Protein AF-A0A5N4EB00-F1 (afdb_monomer_lite)

pLDDT: mean 77.89, std 18.62, range [31.66, 97.06]

Organism: Camelus dromedarius (NCBI:txid9838)

Secondary structure (DSSP, 8-state):
--HHHHHHHHHHHHTTT-S---HHHHHHHHHHHHHHHT-S-HHHHHHHHHHHHHHHHHHHGGGGS-HHHHHHHHHHHHHHHHHHHHTT-S-HHHHHHHHHHHHHHHHH-TT-HHHHHHHHHHHHHHHHTT-HHHHHHHHHHHHHHHHHHHSTT--HHHHHHHHHHHHHHTTTTTTTTT--------HHHHHHHHHHHHHHHHHHHH-S-HHHHHHHHHHHHHHHHHHHHTTS-GGGS-S--TTS-TT-HHHHHHHHHHHHHHTT-

Foldseek 3Di:
DDPVVVLVVVVVVVVVDDPDPPLVVLLVVLLVLLVLLPDPDPVSLVVLVVVLVVLLVVLVVCPVPDPSSNLSSLLSSLLSLLSNVLSVSDDLVVLVVSLVVLVVVCVVVLLRQSSLLSNLQNLQSVVVSPNVVSVVVLVVLQVVLLCLLPDPPRDPSNNNSSLNNLLNNLPLPVVSNPRPPPDPPDPVSVVSLVVSLVSLVCCLVPPPDPVSNVSSVVSNVSSVCSVVVVPDDPPPDDPAPVVDDPPDPVNVVVVVVVVVVVVSD

Structure (mmCIF, N/CA/C/O backbone):
data_AF-A0A5N4EB00-F1
#
_entry.id   AF-A0A5N4EB00-F1
#
loop_
_atom_site.group_PDB
_atom_site.id
_atom_site.type_symbol
_atom_site.label_atom_id
_atom_site.label_alt_id
_atom_site.label_comp_id
_atom_site.label_asym_id
_atom_site.label_entity_id
_atom_site.label_seq_id
_atom_site.pdbx_PDB_ins_code
_atom_site.Cartn_x
_atom_site.Cartn_y
_atom_site.Cartn_z
_atom_site.occupancy
_atom_site.B_iso_or_equiv
_atom_site.auth_seq_id
_atom_site.auth_comp_id
_atom_site.auth_asym_id
_atom_site.auth_atom_id
_atom_site.pdbx_PDB_model_num
ATOM 1 N N . MET A 1 1 ? 27.137 16.562 -21.224 1.00 36.25 1 MET A N 1
ATOM 2 C CA . MET A 1 1 ? 27.114 15.861 -19.922 1.00 36.25 1 MET A CA 1
ATOM 3 C C . MET A 1 1 ? 26.199 16.660 -19.004 1.00 36.25 1 MET A C 1
ATOM 5 O O . MET A 1 1 ? 26.527 17.794 -18.687 1.00 36.25 1 MET A O 1
ATOM 9 N N . SER A 1 2 ? 24.975 16.179 -18.770 1.00 34.16 2 SER A N 1
ATOM 10 C CA . SER A 1 2 ? 23.886 17.021 -18.251 1.00 34.16 2 SER A CA 1
ATOM 11 C C . SER A 1 2 ? 24.048 17.291 -16.753 1.00 34.16 2 SER A C 1
ATOM 13 O O . SER A 1 2 ? 24.286 16.370 -15.976 1.00 34.16 2 SER A O 1
ATOM 15 N N . ILE A 1 3 ? 23.894 18.556 -16.357 1.00 33.34 3 ILE A N 1
ATOM 16 C CA . ILE A 1 3 ? 24.079 19.099 -14.996 1.00 33.34 3 ILE A CA 1
ATOM 17 C C . ILE A 1 3 ? 23.249 18.338 -13.941 1.00 33.34 3 ILE A C 1
ATOM 19 O O . ILE A 1 3 ? 23.655 18.239 -12.784 1.00 33.34 3 ILE A O 1
ATOM 23 N N . HIS A 1 4 ? 22.145 17.705 -14.352 1.00 36.47 4 HIS A N 1
ATOM 24 C CA . HIS A 1 4 ? 21.356 16.816 -13.498 1.00 36.47 4 HIS A CA 1
ATOM 25 C C . HIS A 1 4 ? 22.160 15.622 -12.962 1.00 36.47 4 HIS A C 1
ATOM 27 O O . HIS A 1 4 ? 22.094 15.345 -11.770 1.00 36.47 4 HIS A O 1
ATOM 33 N N . VAL A 1 5 ? 22.979 14.958 -13.780 1.00 37.62 5 VAL A N 1
ATOM 34 C CA . VAL A 1 5 ? 23.733 13.767 -13.343 1.00 37.62 5 VAL A CA 1
ATOM 35 C C . VAL A 1 5 ? 24.801 14.141 -12.304 1.00 37.62 5 VAL A C 1
ATOM 37 O O . VAL A 1 5 ? 25.007 13.417 -11.334 1.00 37.62 5 VAL A O 1
ATOM 40 N N . GLN A 1 6 ? 25.419 15.323 -12.424 1.00 31.66 6 GLN A N 1
ATOM 41 C CA . GLN A 1 6 ? 26.415 15.800 -11.454 1.00 31.66 6 GLN A CA 1
ATOM 42 C C . GLN A 1 6 ? 25.811 16.222 -10.105 1.00 31.66 6 GLN A C 1
ATOM 44 O O . GLN A 1 6 ? 26.423 15.951 -9.070 1.00 31.66 6 GLN A O 1
ATOM 49 N N . GLN A 1 7 ? 24.617 16.827 -10.078 1.00 38.06 7 GLN A N 1
ATOM 50 C CA . GLN A 1 7 ? 23.919 17.124 -8.816 1.00 38.06 7 GLN A CA 1
ATOM 51 C C . GLN A 1 7 ? 23.480 15.843 -8.086 1.00 38.06 7 GLN A C 1
ATOM 53 O O . GLN A 1 7 ? 23.599 15.767 -6.863 1.00 38.06 7 GLN A O 1
ATOM 58 N N . TYR A 1 8 ? 23.070 14.802 -8.820 1.00 41.41 8 TYR A N 1
ATOM 59 C CA . TYR A 1 8 ? 22.682 13.510 -8.240 1.00 41.41 8 TYR A CA 1
ATOM 60 C C . TYR A 1 8 ? 23.847 12.760 -7.594 1.00 41.41 8 TYR A C 1
ATOM 62 O O . TYR A 1 8 ? 23.716 12.282 -6.465 1.00 41.41 8 TYR A O 1
ATOM 70 N N . THR A 1 9 ? 25.012 12.717 -8.246 1.00 38.88 9 THR A N 1
ATOM 71 C CA . THR A 1 9 ? 26.218 12.126 -7.644 1.00 38.88 9 THR A CA 1
ATOM 72 C C . THR A 1 9 ? 26.634 12.893 -6.386 1.00 38.88 9 THR A C 1
ATOM 74 O O . THR A 1 9 ? 27.121 12.289 -5.433 1.00 38.88 9 THR A O 1
ATOM 77 N N . ARG A 1 10 ? 26.381 14.211 -6.331 1.00 33.94 10 ARG A N 1
ATOM 78 C CA . ARG A 1 10 ? 26.665 15.057 -5.160 1.00 33.94 10 ARG A CA 1
ATOM 79 C C . ARG A 1 10 ? 25.682 14.821 -4.008 1.00 33.94 10 ARG A C 1
ATOM 81 O O . ARG A 1 10 ? 26.136 14.721 -2.874 1.00 33.94 10 ARG A O 1
ATOM 88 N N . CYS A 1 11 ? 24.387 14.629 -4.282 1.00 40.53 11 CYS A N 1
ATOM 89 C CA . CYS A 1 11 ? 23.410 14.184 -3.276 1.00 40.53 11 CYS A CA 1
ATOM 90 C C . CYS A 1 11 ? 23.730 12.781 -2.744 1.00 40.53 11 CYS A C 1
ATOM 92 O O . CYS A 1 11 ? 23.665 12.566 -1.538 1.00 40.53 11 CYS A O 1
ATOM 94 N N . HIS A 1 12 ? 24.150 11.848 -3.607 1.00 40.09 12 HIS A N 1
ATOM 95 C CA . HIS A 1 12 ? 24.581 10.512 -3.182 1.00 40.09 12 HIS A CA 1
ATOM 96 C C . HIS A 1 12 ? 25.878 10.557 -2.346 1.00 40.09 12 HIS A C 1
ATOM 98 O O . HIS A 1 12 ? 26.070 9.714 -1.472 1.00 40.09 12 HIS A O 1
ATOM 104 N N . LYS A 1 13 ? 26.760 11.545 -2.577 1.00 32.78 13 LYS A N 1
ATOM 105 C CA . LYS A 1 13 ? 27.984 11.754 -1.782 1.00 32.78 13 LYS A CA 1
ATOM 106 C C . LYS A 1 13 ? 27.701 12.427 -0.432 1.00 32.78 13 LYS A C 1
ATOM 108 O O . LYS A 1 13 ? 28.230 11.975 0.573 1.00 32.78 13 LYS A O 1
ATOM 113 N N . TYR A 1 14 ? 26.800 13.412 -0.382 1.00 35.03 14 TYR A N 1
ATOM 114 C CA . TYR A 1 14 ? 26.330 14.019 0.876 1.00 35.03 14 TYR A CA 1
ATOM 115 C C . TYR A 1 14 ? 25.563 13.026 1.769 1.00 35.03 14 TYR A C 1
ATOM 117 O O . TYR A 1 14 ? 25.620 13.115 2.990 1.00 35.03 14 TYR A O 1
ATOM 125 N N . TYR A 1 15 ? 24.902 12.030 1.172 1.00 41.00 15 TYR A N 1
ATOM 126 C CA . TYR A 1 15 ? 24.213 10.949 1.888 1.00 41.00 15 TYR A CA 1
ATOM 127 C C . TYR A 1 15 ? 25.145 9.975 2.630 1.00 41.00 15 TYR A C 1
ATOM 129 O O . TYR A 1 15 ? 24.670 9.187 3.449 1.00 41.00 15 TYR A O 1
ATOM 137 N N . SER A 1 16 ? 26.448 9.990 2.326 1.00 35.00 16 SER A N 1
ATOM 138 C CA . SER A 1 16 ? 27.434 9.092 2.933 1.00 35.00 16 SER A CA 1
ATOM 139 C C . SER A 1 16 ? 28.000 9.613 4.257 1.00 35.00 16 SER A C 1
ATOM 141 O O . SER A 1 16 ? 28.573 8.813 4.992 1.00 35.00 16 SER A O 1
ATOM 143 N N . GLU A 1 17 ? 27.883 10.911 4.567 1.00 33.78 17 GLU A N 1
ATOM 144 C CA . GLU A 1 17 ? 28.698 11.519 5.634 1.00 33.78 17 GLU A CA 1
ATOM 145 C C . GLU A 1 17 ? 27.952 12.254 6.757 1.00 33.78 17 GLU A C 1
ATOM 147 O O . GLU A 1 17 ? 28.599 12.550 7.757 1.00 33.78 17 GLU A O 1
ATOM 152 N N . GLU A 1 18 ? 26.625 12.455 6.730 1.00 34.62 18 GLU A N 1
ATOM 153 C CA . GLU A 1 18 ? 25.934 13.072 7.881 1.00 34.62 18 GLU A CA 1
ATOM 154 C C . GLU A 1 18 ? 24.797 12.250 8.515 1.00 34.62 18 GLU A C 1
ATOM 156 O O . GLU A 1 18 ? 23.794 11.838 7.932 1.00 34.62 18 GLU A O 1
ATOM 161 N N . LYS A 1 19 ? 25.038 12.021 9.801 1.00 41.22 19 LYS A N 1
ATOM 162 C CA . LYS A 1 19 ? 24.390 11.196 10.806 1.00 41.22 19 LYS A CA 1
ATOM 163 C C . LYS A 1 19 ? 23.083 11.829 11.299 1.00 41.22 19 LYS A C 1
ATOM 165 O O . LYS A 1 19 ? 23.092 12.441 12.351 1.00 41.22 19 LYS A O 1
ATOM 170 N N . GLN A 1 20 ? 21.981 11.648 10.563 1.00 39.22 20 GLN A N 1
ATOM 171 C CA . GLN A 1 20 ? 20.613 11.404 11.075 1.00 39.22 20 GLN A CA 1
ATOM 172 C C . GLN A 1 20 ? 19.696 11.154 9.867 1.00 39.22 20 GLN A C 1
ATOM 174 O O . GLN A 1 20 ? 19.261 12.090 9.201 1.00 39.22 20 GLN A O 1
ATOM 179 N N . LYS A 1 21 ? 19.403 9.888 9.540 1.00 52.53 21 LYS A N 1
ATOM 180 C CA . LYS A 1 21 ? 18.453 9.552 8.465 1.00 52.53 21 LYS A CA 1
ATOM 181 C C . LYS A 1 21 ? 17.036 9.900 8.927 1.00 52.53 21 LYS A C 1
ATOM 183 O O . LYS A 1 21 ? 16.309 9.045 9.421 1.00 52.53 21 LYS A O 1
ATOM 188 N N . SER A 1 22 ? 16.674 11.176 8.823 1.00 68.25 22 SER A N 1
ATOM 189 C CA . SER A 1 22 ? 15.315 11.641 9.083 1.00 68.25 22 SER A CA 1
ATOM 190 C C . SER A 1 22 ? 14.359 10.894 8.153 1.00 68.25 22 SER A C 1
ATOM 192 O O . SER A 1 22 ? 14.629 10.748 6.959 1.00 68.25 22 SER A O 1
ATOM 194 N N . THR A 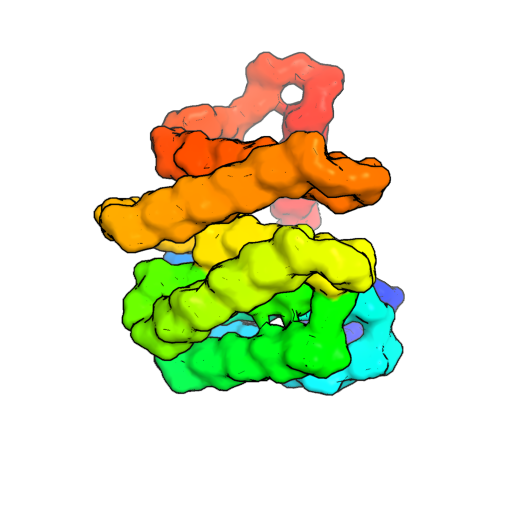1 23 ? 13.242 10.410 8.690 1.00 75.06 23 THR A N 1
ATOM 195 C CA . THR A 1 23 ? 12.180 9.735 7.928 1.00 75.06 23 THR A CA 1
ATOM 196 C C . THR A 1 23 ? 11.728 10.564 6.721 1.00 75.06 23 THR A C 1
ATOM 198 O O . THR A 1 23 ? 11.487 10.014 5.647 1.00 75.06 23 THR A O 1
ATOM 201 N N . GLY A 1 24 ? 11.734 11.896 6.842 1.00 73.06 24 GLY A N 1
ATOM 202 C CA . GLY A 1 24 ? 11.439 12.811 5.735 1.00 73.06 24 GLY A CA 1
ATOM 203 C C . GLY A 1 24 ? 12.419 12.711 4.559 1.00 73.06 24 GLY A C 1
ATOM 204 O O . GLY A 1 24 ? 12.009 12.837 3.408 1.00 73.06 24 GLY A O 1
ATOM 205 N N . CYS A 1 25 ? 13.696 12.412 4.809 1.00 75.56 25 CYS A N 1
ATOM 206 C CA . CYS A 1 25 ? 14.687 12.234 3.745 1.00 75.56 25 CYS A CA 1
ATOM 207 C C . CYS A 1 25 ? 14.420 10.955 2.933 1.00 75.56 25 CYS A C 1
ATOM 209 O O . CYS A 1 25 ? 14.589 10.951 1.717 1.00 75.56 25 CYS A O 1
ATOM 211 N N . ILE A 1 26 ? 13.955 9.882 3.583 1.00 79.62 26 ILE A N 1
ATOM 212 C CA . ILE A 1 26 ? 13.604 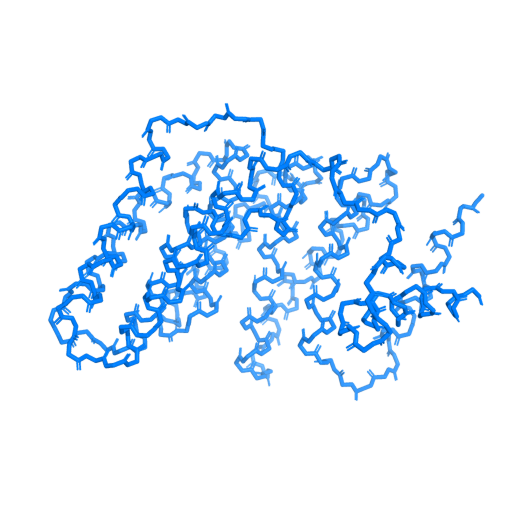8.618 2.910 1.00 79.62 26 ILE A CA 1
ATOM 213 C C . ILE A 1 26 ? 12.371 8.792 2.026 1.00 79.62 26 ILE A C 1
ATOM 215 O O . ILE A 1 26 ? 12.359 8.305 0.896 1.00 79.62 26 ILE A O 1
ATOM 219 N N . LEU A 1 27 ? 11.364 9.525 2.503 1.00 80.19 27 LEU A N 1
ATOM 220 C CA . LEU A 1 27 ? 10.209 9.893 1.680 1.00 80.19 27 LEU A CA 1
ATOM 221 C C . LEU A 1 27 ? 10.631 10.757 0.487 1.00 80.19 27 LEU A C 1
ATOM 223 O O . LEU A 1 27 ? 10.230 10.482 -0.641 1.00 80.19 27 LEU A O 1
ATOM 227 N N . GLY A 1 28 ? 11.498 11.749 0.718 1.00 76.12 28 GLY A N 1
ATOM 228 C CA . GLY A 1 28 ? 12.034 12.607 -0.340 1.00 76.12 28 GLY A CA 1
ATOM 229 C C . GLY A 1 28 ? 12.762 11.816 -1.430 1.00 76.12 28 GLY A C 1
ATOM 230 O O . GLY A 1 28 ? 12.484 12.003 -2.613 1.00 76.12 28 GLY A O 1
ATOM 231 N N . VAL A 1 29 ? 13.636 10.879 -1.047 1.00 77.38 29 VAL A N 1
ATOM 232 C CA . VAL A 1 29 ? 14.307 9.975 -1.999 1.00 77.38 29 VAL A CA 1
ATOM 233 C C . VAL A 1 29 ? 13.298 9.100 -2.740 1.00 77.38 29 VAL A C 1
ATOM 235 O O . VAL A 1 29 ? 13.410 8.953 -3.955 1.00 77.38 29 VAL A O 1
ATOM 238 N N . GLY A 1 30 ? 12.293 8.562 -2.046 1.00 77.00 30 GLY A N 1
ATOM 239 C CA . GLY A 1 30 ? 11.226 7.776 -2.663 1.00 77.00 30 GLY A CA 1
ATOM 240 C C . GLY A 1 30 ? 10.477 8.533 -3.756 1.00 77.00 30 GLY A C 1
ATOM 241 O O . GLY A 1 30 ? 10.307 8.024 -4.866 1.00 77.00 30 GLY A O 1
ATOM 242 N N . LEU A 1 31 ? 10.092 9.777 -3.471 1.00 79.19 31 LEU A N 1
ATOM 243 C CA . LEU A 1 31 ? 9.409 10.641 -4.430 1.00 79.19 31 LEU A CA 1
ATOM 244 C C . LEU A 1 31 ? 10.297 10.936 -5.644 1.00 79.19 31 LEU A C 1
ATOM 246 O O . LEU A 1 31 ? 9.860 10.817 -6.786 1.00 79.19 31 LEU A O 1
ATOM 250 N N . VAL A 1 32 ? 11.564 11.268 -5.400 1.00 77.25 32 VAL A N 1
ATOM 251 C CA . VAL A 1 32 ? 12.534 11.552 -6.459 1.00 77.25 32 VAL A CA 1
ATOM 252 C C . VAL A 1 32 ? 12.743 10.340 -7.371 1.00 77.25 32 VAL A C 1
ATOM 254 O O . VAL A 1 32 ? 12.677 10.478 -8.591 1.00 77.25 32 VAL A O 1
ATOM 257 N N . LEU A 1 33 ? 12.934 9.146 -6.806 1.00 75.94 33 LEU A N 1
ATOM 258 C CA . LEU A 1 33 ? 13.094 7.911 -7.581 1.00 75.94 33 LEU A CA 1
ATOM 259 C C . LEU A 1 33 ? 11.825 7.555 -8.370 1.00 75.94 33 LEU A C 1
ATOM 261 O O . LEU A 1 33 ? 11.914 7.108 -9.516 1.00 75.94 33 LEU A O 1
ATOM 265 N N . SER A 1 34 ? 10.649 7.806 -7.791 1.00 77.06 34 SER A N 1
ATOM 266 C CA . SER A 1 34 ? 9.364 7.624 -8.477 1.00 77.06 34 SER A CA 1
ATOM 267 C C . SER A 1 34 ? 9.270 8.541 -9.704 1.00 77.06 34 SER A C 1
ATOM 269 O O . SER A 1 34 ? 9.014 8.070 -10.807 1.00 77.06 34 SER A O 1
ATOM 271 N N . LEU A 1 35 ? 9.628 9.825 -9.569 1.00 73.25 35 LEU A N 1
ATOM 272 C CA . LEU A 1 35 ? 9.687 10.775 -10.692 1.00 73.25 35 LEU A CA 1
ATOM 273 C C . LEU A 1 35 ? 10.728 10.383 -11.752 1.00 73.25 35 LEU A C 1
ATOM 275 O O . LEU A 1 35 ? 10.460 10.452 -12.952 1.00 73.25 35 LEU A O 1
ATOM 279 N N . MET A 1 36 ? 11.911 9.944 -11.318 1.00 73.19 36 MET A N 1
ATOM 280 C CA . MET A 1 36 ? 12.982 9.483 -12.208 1.00 73.19 36 MET A CA 1
ATOM 281 C C . MET A 1 36 ? 12.592 8.253 -13.026 1.00 73.19 36 MET A C 1
ATOM 283 O O . MET A 1 36 ? 13.143 8.062 -14.113 1.00 73.19 36 MET A O 1
ATOM 287 N N . SER A 1 37 ? 11.649 7.442 -12.535 1.00 71.06 37 SER A N 1
ATOM 288 C CA . SER A 1 37 ? 11.163 6.257 -13.247 1.00 71.06 37 SER A CA 1
ATOM 289 C C . SER A 1 37 ? 10.513 6.631 -14.582 1.00 71.06 37 SER A C 1
ATOM 291 O O . SER A 1 37 ? 10.657 5.922 -15.574 1.00 71.06 37 SER A O 1
ATOM 293 N N . HIS A 1 38 ? 9.890 7.808 -14.652 1.00 69.75 38 HIS A N 1
ATOM 294 C CA . HIS A 1 38 ? 9.244 8.314 -15.863 1.00 69.75 38 HIS A CA 1
ATOM 295 C C . HIS A 1 38 ? 10.191 9.092 -16.796 1.00 69.75 38 HIS A C 1
ATOM 297 O O . HIS A 1 38 ? 9.772 9.542 -17.862 1.00 69.75 38 HIS A O 1
ATOM 303 N N . SER A 1 39 ? 11.474 9.237 -16.440 1.00 70.69 39 SER A N 1
ATOM 304 C CA . SER A 1 39 ? 12.476 9.868 -17.306 1.00 70.69 39 SER A CA 1
ATOM 305 C C . SER A 1 39 ? 12.824 8.985 -18.515 1.00 70.69 39 SER A C 1
ATOM 307 O O . SER A 1 39 ? 12.878 7.752 -18.438 1.00 70.69 39 SER A O 1
ATOM 309 N N . SER A 1 40 ? 13.108 9.621 -19.654 1.00 63.66 40 SER A N 1
ATOM 310 C CA . SER A 1 40 ? 13.562 8.955 -20.884 1.00 63.66 40 SER A CA 1
ATOM 311 C C . SER A 1 40 ? 15.056 8.605 -20.876 1.00 63.66 40 SER A C 1
ATOM 313 O O . SER A 1 40 ? 15.533 7.929 -21.785 1.00 63.66 40 SER A O 1
ATOM 315 N N . GLN A 1 41 ? 15.812 9.037 -19.862 1.00 69.81 41 GLN A N 1
ATOM 316 C CA . GLN A 1 41 ? 17.252 8.781 -19.773 1.00 69.81 41 GLN A CA 1
ATOM 317 C C . GLN A 1 41 ? 17.538 7.361 -19.263 1.00 69.81 41 GLN A C 1
ATOM 319 O O . GLN A 1 41 ? 17.143 6.998 -18.156 1.00 69.81 41 GLN A O 1
ATOM 324 N N . MET A 1 42 ? 18.282 6.568 -20.041 1.00 67.81 42 MET A N 1
ATOM 325 C CA . MET A 1 42 ? 18.627 5.181 -19.691 1.00 67.81 42 MET A CA 1
ATOM 326 C C . MET A 1 42 ? 19.451 5.082 -18.394 1.00 67.81 42 MET A C 1
ATOM 328 O O . MET A 1 42 ? 19.173 4.218 -17.566 1.00 67.81 42 MET A O 1
ATOM 332 N N . GLU A 1 43 ? 20.388 6.008 -18.158 1.00 65.56 43 GLU A N 1
ATOM 333 C CA . GLU A 1 43 ? 21.163 6.081 -16.904 1.00 65.56 43 GLU A CA 1
ATOM 334 C C . GLU A 1 43 ? 20.246 6.251 -15.679 1.00 65.56 43 GLU A C 1
ATOM 336 O O . GLU A 1 43 ? 20.407 5.561 -14.674 1.00 65.56 43 GLU A O 1
ATOM 341 N N . SER A 1 44 ? 19.215 7.099 -15.789 1.00 69.00 44 SER A N 1
ATOM 342 C CA . SER A 1 44 ? 18.208 7.312 -14.738 1.00 69.00 44 SER A CA 1
ATOM 343 C C . SER A 1 44 ? 17.479 6.013 -14.382 1.00 69.00 44 SER A C 1
ATOM 345 O O . SER A 1 44 ? 17.292 5.714 -13.204 1.00 69.00 44 SER A O 1
ATOM 347 N N . ARG A 1 45 ? 17.120 5.198 -15.383 1.00 74.62 45 ARG A N 1
ATOM 348 C CA . ARG A 1 45 ? 16.410 3.925 -15.176 1.00 74.62 45 ARG A CA 1
ATOM 349 C C . ARG A 1 45 ? 17.271 2.884 -14.458 1.00 74.62 45 ARG A C 1
ATOM 351 O O . ARG A 1 45 ? 16.793 2.232 -13.532 1.00 74.62 45 ARG A O 1
ATOM 358 N N . VAL A 1 46 ? 18.553 2.783 -14.816 1.00 77.25 46 VAL A N 1
ATOM 359 C CA . VAL A 1 46 ? 19.508 1.891 -14.130 1.00 77.25 46 VAL A CA 1
ATOM 360 C C . VAL A 1 46 ? 19.704 2.319 -12.672 1.00 77.25 46 VAL A C 1
ATOM 362 O O . VAL A 1 46 ? 19.709 1.477 -11.770 1.00 77.25 46 VAL A O 1
ATOM 365 N N . HIS A 1 47 ? 19.803 3.627 -12.413 1.00 78.62 47 HIS A N 1
ATOM 366 C CA . HIS A 1 47 ? 19.909 4.154 -11.052 1.00 78.62 47 HIS A CA 1
ATOM 367 C C . HIS A 1 47 ? 18.660 3.887 -10.208 1.00 78.62 47 HIS A C 1
ATOM 369 O O . HIS A 1 47 ? 18.800 3.572 -9.023 1.00 78.62 47 HIS A O 1
ATOM 375 N N . VAL A 1 48 ? 17.463 3.962 -10.796 1.00 80.25 48 VAL A N 1
ATOM 376 C CA . VAL A 1 48 ? 16.205 3.628 -10.113 1.00 80.25 48 VAL A CA 1
ATOM 377 C C . VAL A 1 48 ? 16.186 2.157 -9.701 1.00 80.25 48 VAL A C 1
ATOM 379 O O . VAL A 1 48 ? 15.979 1.877 -8.522 1.00 80.25 48 VAL A O 1
ATOM 382 N N . ALA A 1 49 ? 16.490 1.228 -10.615 1.00 83.62 49 ALA A N 1
ATOM 383 C CA . ALA A 1 49 ? 16.529 -0.204 -10.300 1.00 83.62 49 ALA A CA 1
ATOM 384 C C . ALA A 1 49 ? 17.554 -0.528 -9.197 1.00 83.62 49 ALA A C 1
ATOM 386 O O . ALA A 1 49 ? 17.253 -1.224 -8.226 1.00 83.62 49 ALA A O 1
ATOM 387 N N . ALA A 1 50 ? 18.767 0.029 -9.294 1.00 80.19 50 ALA A N 1
ATOM 388 C CA . ALA A 1 50 ? 19.800 -0.171 -8.279 1.00 80.19 50 ALA A CA 1
ATOM 389 C C . ALA A 1 50 ? 19.394 0.410 -6.913 1.00 80.19 50 ALA A C 1
ATOM 391 O O . ALA A 1 50 ? 19.646 -0.203 -5.874 1.00 80.19 50 ALA A O 1
ATOM 392 N N . SER A 1 51 ? 18.757 1.583 -6.902 1.00 84.81 51 SER A N 1
ATOM 393 C CA . SER A 1 51 ? 18.274 2.224 -5.674 1.00 84.81 51 SER A CA 1
ATOM 394 C C . SER A 1 51 ? 17.112 1.458 -5.049 1.00 84.81 51 SER A C 1
ATOM 396 O O . SER A 1 51 ? 17.076 1.322 -3.829 1.00 84.81 51 SER A O 1
ATOM 398 N N . LEU A 1 52 ? 16.212 0.896 -5.859 1.00 87.50 52 LEU A N 1
ATOM 399 C CA . LEU A 1 52 ? 15.120 0.048 -5.386 1.00 87.50 52 LEU A CA 1
ATOM 400 C C . LEU A 1 52 ? 15.650 -1.190 -4.654 1.00 87.50 52 LEU A C 1
ATOM 402 O O . LEU A 1 52 ? 15.227 -1.472 -3.533 1.00 87.50 52 LEU A O 1
ATOM 406 N N . ARG A 1 53 ? 16.631 -1.885 -5.239 1.00 89.44 53 ARG A N 1
ATOM 407 C CA . ARG A 1 53 ? 17.267 -3.051 -4.601 1.00 89.44 53 ARG A CA 1
ATOM 408 C C . ARG A 1 53 ? 17.962 -2.677 -3.295 1.00 89.44 53 ARG A C 1
ATOM 410 O O . ARG A 1 53 ? 17.833 -3.399 -2.312 1.00 89.44 53 ARG A O 1
ATOM 417 N N . LYS A 1 54 ? 18.627 -1.516 -3.250 1.00 87.25 54 LYS A N 1
ATOM 418 C CA . LYS A 1 54 ? 19.214 -0.979 -2.010 1.00 87.25 54 LYS A CA 1
ATOM 419 C C . LYS A 1 54 ? 18.157 -0.683 -0.948 1.00 87.25 54 LYS A C 1
ATOM 421 O O . LYS A 1 54 ? 18.381 -1.012 0.208 1.00 87.25 54 LYS A O 1
ATOM 426 N N . LEU A 1 55 ? 17.023 -0.081 -1.315 1.00 87.75 55 LEU A N 1
ATOM 427 C CA . LEU A 1 55 ? 15.916 0.170 -0.384 1.00 87.75 55 LEU A CA 1
ATOM 428 C C . LEU A 1 55 ? 15.324 -1.140 0.146 1.00 87.75 55 LEU A C 1
ATOM 430 O O . LEU A 1 55 ? 15.050 -1.240 1.338 1.00 87.75 55 LEU A O 1
ATOM 434 N N . SER A 1 56 ? 15.182 -2.146 -0.721 1.00 90.25 56 SER A N 1
ATOM 435 C CA . SER A 1 56 ? 14.706 -3.481 -0.351 1.00 90.25 56 SER A CA 1
ATOM 436 C C . SER A 1 56 ? 15.649 -4.171 0.639 1.00 90.25 56 SER A C 1
ATOM 438 O O . SER A 1 56 ? 15.188 -4.652 1.669 1.00 90.25 56 SER A O 1
ATOM 440 N N . ALA A 1 57 ? 16.961 -4.152 0.380 1.00 88.81 57 ALA A N 1
ATOM 441 C CA . ALA A 1 57 ? 17.963 -4.679 1.311 1.00 88.81 57 ALA A CA 1
ATOM 442 C C . ALA A 1 57 ? 17.986 -3.888 2.628 1.00 88.81 57 ALA A C 1
ATOM 444 O O . ALA A 1 57 ? 18.065 -4.453 3.713 1.00 88.81 57 ALA A O 1
ATOM 445 N N . TYR A 1 58 ? 17.840 -2.565 2.548 1.00 86.81 58 TYR A N 1
ATOM 446 C CA . TYR A 1 58 ? 17.826 -1.724 3.736 1.00 86.81 58 TYR A CA 1
ATOM 447 C C . TYR A 1 58 ? 16.598 -1.966 4.619 1.00 86.81 58 TYR A C 1
ATOM 449 O O . TYR A 1 58 ? 16.681 -1.787 5.832 1.00 86.81 58 TYR A O 1
ATOM 457 N N . LEU A 1 59 ? 15.473 -2.388 4.032 1.00 87.81 59 LEU A N 1
ATOM 458 C CA . LEU A 1 59 ? 14.297 -2.816 4.783 1.00 87.81 59 LEU A CA 1
ATOM 459 C C . LEU A 1 59 ? 14.568 -4.120 5.545 1.00 87.81 59 LEU A C 1
ATOM 461 O O . LEU A 1 59 ? 14.156 -4.218 6.699 1.00 87.81 59 LEU A O 1
ATOM 465 N N . ASP A 1 60 ? 15.319 -5.057 4.964 1.00 88.25 60 ASP A N 1
ATOM 466 C CA . ASP A 1 60 ? 15.712 -6.303 5.640 1.00 88.25 60 ASP A CA 1
ATOM 467 C C . ASP A 1 60 ? 16.618 -6.020 6.855 1.00 88.25 60 ASP A C 1
ATOM 469 O O . ASP A 1 60 ? 16.411 -6.568 7.938 1.00 88.25 60 ASP A O 1
ATOM 473 N N . ASP A 1 61 ? 17.548 -5.072 6.716 1.00 88.19 61 ASP A N 1
ATOM 474 C CA . ASP A 1 61 ? 18.486 -4.680 7.780 1.00 88.19 61 ASP A CA 1
ATOM 475 C C . ASP A 1 61 ? 17.883 -3.704 8.814 1.00 88.19 61 ASP A C 1
ATOM 477 O O . ASP A 1 61 ? 18.513 -3.350 9.819 1.00 88.19 61 ASP A O 1
ATOM 481 N N . SER A 1 62 ? 16.647 -3.239 8.598 1.00 84.06 62 SER A N 1
ATOM 482 C CA . SER A 1 62 ? 16.025 -2.180 9.407 1.00 84.06 62 SER A CA 1
ATOM 483 C C . SER A 1 62 ? 15.517 -2.634 10.782 1.00 84.06 62 SER A C 1
ATOM 485 O O . SER A 1 62 ? 14.989 -1.813 11.535 1.00 84.06 62 SER A O 1
ATOM 487 N N . GLY A 1 63 ? 15.711 -3.904 11.160 1.00 79.56 63 GLY A N 1
ATOM 488 C CA . GLY A 1 63 ? 15.220 -4.474 12.422 1.00 79.56 63 GLY A CA 1
ATOM 489 C C . GLY A 1 63 ? 15.702 -3.749 13.689 1.00 79.56 63 GLY A C 1
ATOM 490 O O . GLY A 1 63 ? 14.999 -3.739 14.694 1.00 79.56 63 GLY A O 1
ATOM 491 N N . SER A 1 64 ? 16.861 -3.086 13.628 1.00 81.19 64 SER A N 1
ATOM 492 C CA . SER A 1 64 ? 17.418 -2.268 14.721 1.00 81.19 64 SER A CA 1
ATOM 493 C C . SER A 1 64 ? 16.905 -0.820 14.759 1.00 81.19 64 SER A C 1
ATOM 495 O O . SER A 1 64 ? 17.195 -0.084 15.701 1.00 81.19 64 SER A O 1
ATOM 497 N N . GLN A 1 65 ? 16.185 -0.383 13.723 1.00 85.75 65 GLN A N 1
ATOM 498 C CA . GLN A 1 65 ? 15.686 0.985 13.580 1.00 85.75 65 GLN A CA 1
ATOM 499 C C . GLN A 1 65 ? 14.317 1.159 14.248 1.00 85.75 65 GLN A C 1
ATOM 501 O O . GLN A 1 65 ? 13.643 0.193 14.602 1.00 85.75 65 GLN A O 1
ATOM 506 N N . SER A 1 66 ? 13.883 2.412 14.413 1.00 86.94 66 SER A N 1
ATOM 507 C CA . SER A 1 66 ? 12.565 2.703 14.985 1.00 86.94 66 SER A CA 1
ATOM 508 C C . SER A 1 66 ? 11.434 2.162 14.104 1.00 86.94 66 SER A C 1
ATOM 510 O O . SER A 1 66 ? 11.546 2.110 12.879 1.00 86.94 66 SER A O 1
ATOM 512 N N . ARG A 1 67 ? 10.299 1.806 14.715 1.00 88.19 67 ARG A N 1
ATOM 513 C CA . ARG A 1 67 ? 9.140 1.289 13.970 1.00 88.19 67 ARG A CA 1
ATOM 514 C C . ARG A 1 67 ? 8.672 2.264 12.885 1.00 88.19 67 ARG A C 1
ATOM 516 O O . ARG A 1 67 ? 8.502 1.863 11.740 1.00 88.19 67 ARG A O 1
ATOM 523 N N . THR A 1 68 ? 8.575 3.549 13.220 1.00 87.56 68 THR A N 1
ATOM 524 C CA . THR A 1 68 ? 8.198 4.611 12.277 1.00 87.56 68 THR A CA 1
ATOM 525 C C . THR A 1 68 ? 9.142 4.684 11.078 1.00 87.56 68 THR A C 1
ATOM 527 O O . THR A 1 68 ? 8.709 4.947 9.961 1.00 87.56 68 THR A O 1
ATOM 530 N N . PHE A 1 69 ? 10.434 4.430 11.287 1.00 87.19 69 PHE A N 1
ATOM 531 C CA . PHE A 1 69 ? 11.404 4.386 10.202 1.00 87.19 69 PHE A CA 1
ATOM 532 C C . PHE A 1 69 ? 11.145 3.221 9.246 1.00 87.19 69 PHE A C 1
ATOM 534 O O . PHE A 1 69 ? 11.170 3.415 8.033 1.00 87.19 69 PHE A O 1
ATOM 541 N N . GLN A 1 70 ? 10.857 2.035 9.785 1.00 90.44 70 GLN A N 1
ATOM 542 C CA . GLN A 1 70 ? 10.520 0.858 8.982 1.00 90.44 70 GLN A CA 1
ATOM 543 C C . GLN A 1 70 ? 9.235 1.085 8.177 1.00 90.44 70 GLN A C 1
ATOM 545 O O . GLN A 1 70 ? 9.194 0.765 6.993 1.00 90.44 70 GLN A O 1
ATOM 550 N N . GLU A 1 71 ? 8.206 1.672 8.795 1.00 91.94 71 GLU A N 1
ATOM 551 C CA . GLU A 1 71 ? 6.937 2.003 8.131 1.00 91.94 71 GLU A CA 1
ATOM 552 C C . GLU A 1 71 ? 7.148 2.952 6.947 1.00 91.94 71 GLU A C 1
ATOM 554 O O . GLU A 1 71 ? 6.674 2.694 5.841 1.00 91.94 71 GLU A O 1
ATOM 559 N N . VAL A 1 72 ? 7.922 4.017 7.164 1.00 89.94 72 VAL A N 1
ATOM 560 C CA . VAL A 1 72 ? 8.260 4.992 6.124 1.00 89.94 72 VAL A CA 1
ATOM 561 C C . VAL A 1 72 ? 9.082 4.354 5.0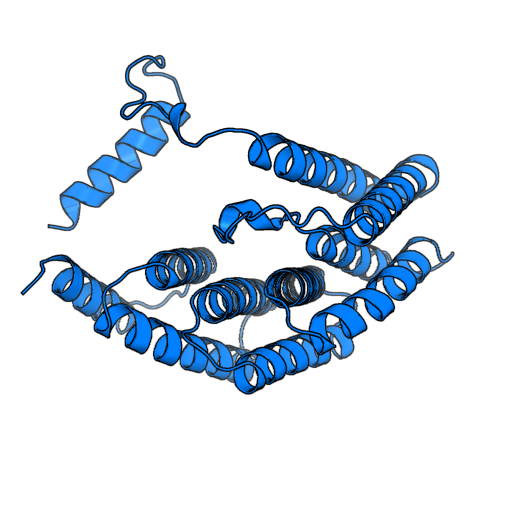04 1.00 89.94 72 VAL A C 1
ATOM 563 O O . VAL A 1 72 ? 8.827 4.610 3.829 1.00 89.94 72 VAL A O 1
ATOM 566 N N . LEU A 1 73 ? 10.043 3.495 5.346 1.00 89.38 73 LEU A N 1
ATOM 567 C CA . LEU A 1 73 ? 10.862 2.790 4.365 1.00 89.38 73 LEU A CA 1
ATOM 568 C C . LEU A 1 73 ? 10.035 1.807 3.524 1.00 89.38 73 LEU A C 1
ATOM 570 O O . LEU A 1 73 ? 10.203 1.771 2.307 1.00 89.38 73 LEU A O 1
ATOM 574 N N . ALA A 1 74 ? 9.121 1.059 4.146 1.00 94.19 74 ALA A N 1
ATOM 575 C CA . ALA A 1 74 ? 8.210 0.145 3.461 1.00 94.19 74 ALA A CA 1
ATOM 576 C C . ALA A 1 74 ? 7.278 0.890 2.492 1.00 94.19 74 ALA A C 1
ATOM 578 O O . ALA A 1 74 ? 7.119 0.474 1.343 1.00 94.19 74 ALA A O 1
ATOM 579 N N . TYR A 1 75 ? 6.714 2.022 2.925 1.00 91.88 75 TYR A N 1
ATOM 580 C CA . TYR A 1 75 ? 5.884 2.870 2.069 1.00 91.88 75 TYR A CA 1
ATOM 581 C C . TYR A 1 75 ? 6.687 3.446 0.893 1.00 91.88 75 TYR A C 1
ATOM 583 O O . TYR A 1 75 ? 6.271 3.320 -0.258 1.00 91.88 75 TYR A O 1
ATOM 591 N N . THR A 1 76 ? 7.885 3.985 1.147 1.00 89.88 76 THR A N 1
ATOM 592 C CA . THR A 1 76 ? 8.793 4.448 0.087 1.00 89.88 76 THR A CA 1
ATOM 593 C C . THR A 1 76 ? 9.120 3.331 -0.907 1.00 89.88 76 THR A C 1
ATOM 595 O O . THR A 1 76 ? 9.068 3.556 -2.117 1.00 89.88 76 THR A O 1
ATOM 598 N N . LEU A 1 77 ? 9.433 2.127 -0.421 1.00 92.38 77 LEU A N 1
ATOM 599 C CA . LEU A 1 77 ? 9.736 0.973 -1.266 1.00 92.38 77 LEU A CA 1
ATOM 600 C C . LEU A 1 77 ? 8.548 0.615 -2.170 1.00 92.38 77 LEU A C 1
ATOM 602 O O . LEU A 1 77 ? 8.745 0.402 -3.365 1.00 92.38 77 LEU A O 1
ATOM 606 N N . SER A 1 78 ? 7.327 0.621 -1.625 1.00 93.25 78 SER A N 1
ATOM 607 C CA . SER A 1 78 ? 6.087 0.428 -2.387 1.00 93.25 78 SER A CA 1
ATOM 608 C C . SER A 1 78 ? 5.934 1.449 -3.521 1.00 93.25 78 SER A C 1
ATOM 610 O O . SER A 1 78 ? 5.671 1.071 -4.668 1.00 93.25 78 SER A O 1
ATOM 612 N N . CYS A 1 79 ? 6.133 2.739 -3.225 1.00 89.25 79 CYS A N 1
ATOM 613 C CA . CYS A 1 79 ? 5.988 3.813 -4.211 1.00 89.25 79 CYS A CA 1
ATOM 614 C C . CYS A 1 79 ? 7.001 3.688 -5.358 1.00 89.25 79 CYS A C 1
ATOM 616 O O . CYS A 1 79 ? 6.632 3.745 -6.536 1.00 89.25 79 CYS A O 1
ATOM 618 N N . VAL A 1 80 ? 8.276 3.464 -5.019 1.00 88.88 80 VAL A N 1
ATOM 619 C CA . VAL A 1 80 ? 9.348 3.331 -6.015 1.00 88.88 80 VAL A CA 1
ATOM 620 C C . VAL A 1 80 ? 9.173 2.057 -6.836 1.00 88.88 80 VAL A C 1
ATOM 622 O O . VAL A 1 80 ? 9.325 2.110 -8.052 1.00 88.88 80 VAL A O 1
ATOM 625 N N . CYS A 1 81 ? 8.823 0.930 -6.205 1.00 91.75 81 CYS A N 1
ATOM 626 C CA . CYS A 1 81 ? 8.618 -0.346 -6.895 1.00 91.75 81 CYS A CA 1
ATOM 627 C C . CYS A 1 81 ? 7.517 -0.230 -7.947 1.00 91.75 81 CYS A C 1
ATOM 629 O O . CYS A 1 81 ? 7.733 -0.552 -9.112 1.00 91.75 81 CYS A O 1
ATOM 631 N N . THR A 1 82 ? 6.367 0.310 -7.557 1.00 90.31 82 THR A N 1
ATOM 632 C CA . THR A 1 82 ? 5.246 0.481 -8.478 1.00 90.31 82 THR A CA 1
ATOM 633 C C . THR A 1 82 ? 5.594 1.438 -9.619 1.00 90.31 82 THR A C 1
ATOM 635 O O . THR A 1 82 ? 5.307 1.136 -10.774 1.00 90.31 82 THR A O 1
ATOM 638 N N . SER A 1 83 ? 6.244 2.571 -9.329 1.00 86.38 83 SER A N 1
ATOM 639 C CA . SER A 1 83 ? 6.640 3.539 -10.366 1.00 86.38 83 SER A CA 1
ATOM 640 C C . SER A 1 83 ? 7.644 2.924 -11.346 1.00 86.38 83 SER A C 1
ATOM 642 O O . SER A 1 83 ? 7.509 3.078 -12.561 1.00 86.38 83 SER A O 1
ATOM 644 N N . ALA A 1 84 ? 8.616 2.166 -10.824 1.00 87.81 84 ALA A N 1
ATOM 645 C CA . ALA A 1 84 ? 9.596 1.437 -11.618 1.00 87.81 84 ALA A CA 1
ATOM 646 C C . ALA A 1 84 ? 8.938 0.347 -12.479 1.00 87.81 84 ALA A C 1
ATOM 648 O O . ALA A 1 84 ? 9.303 0.196 -13.645 1.00 87.81 84 ALA A O 1
ATOM 649 N N . PHE A 1 85 ? 7.951 -0.375 -11.942 1.00 90.12 85 PHE A N 1
ATOM 650 C CA . PHE A 1 85 ? 7.192 -1.380 -12.685 1.00 90.12 85 PHE A CA 1
ATOM 651 C C . PHE A 1 85 ? 6.345 -0.742 -13.793 1.00 90.12 85 PHE A C 1
ATOM 653 O O . PHE A 1 85 ? 6.442 -1.160 -14.944 1.00 90.12 85 PHE A O 1
ATOM 660 N N . SER A 1 86 ? 5.608 0.337 -13.495 1.00 86.50 86 SER A N 1
ATOM 661 C CA . SER A 1 86 ? 4.801 1.064 -14.493 1.00 86.50 86 SER A CA 1
ATOM 662 C C . SER A 1 86 ? 5.654 1.615 -15.647 1.00 86.50 86 SER A C 1
ATOM 664 O O . SER A 1 86 ? 5.213 1.670 -16.794 1.00 86.50 86 SER A O 1
ATOM 666 N N . ALA A 1 87 ? 6.905 1.993 -15.360 1.00 84.62 87 ALA A N 1
ATOM 667 C CA . ALA A 1 87 ? 7.861 2.477 -16.353 1.00 84.62 87 ALA A CA 1
ATOM 668 C C . ALA A 1 87 ? 8.610 1.363 -17.118 1.00 84.62 87 ALA A C 1
ATOM 670 O O . ALA A 1 87 ? 9.418 1.674 -18.006 1.00 84.62 87 ALA A O 1
ATOM 671 N N . GLY A 1 88 ? 8.376 0.090 -16.775 1.00 85.38 88 GLY A N 1
ATOM 672 C CA . GLY A 1 88 ? 9.064 -1.068 -17.350 1.00 85.38 88 GLY A CA 1
ATOM 673 C C . GLY A 1 88 ? 10.552 -1.145 -16.989 1.00 85.38 88 GLY A C 1
ATOM 674 O O . GLY A 1 88 ? 11.357 -1.600 -17.796 1.00 85.38 88 GLY A O 1
ATOM 675 N N . ILE A 1 89 ? 10.943 -0.621 -15.822 1.00 87.06 89 ILE A N 1
ATOM 676 C CA . ILE A 1 89 ? 12.333 -0.628 -15.330 1.00 87.06 89 ILE A CA 1
ATOM 677 C C . ILE A 1 89 ? 12.671 -1.949 -14.633 1.00 87.06 89 ILE A C 1
ATOM 679 O O . ILE A 1 89 ? 13.811 -2.403 -14.710 1.00 87.06 89 ILE A O 1
ATOM 683 N N . ILE A 1 90 ? 11.694 -2.538 -13.943 1.00 91.75 90 ILE A N 1
ATOM 684 C CA . ILE A 1 90 ? 11.825 -3.821 -13.247 1.00 91.75 90 ILE A CA 1
ATOM 685 C C . ILE A 1 90 ? 10.875 -4.853 -13.844 1.00 91.75 90 ILE A C 1
ATOM 687 O O . ILE A 1 90 ? 9.824 -4.509 -14.388 1.00 91.75 90 ILE A O 1
ATOM 691 N N . GLU A 1 91 ? 11.248 -6.121 -13.722 1.00 92.75 91 GLU A N 1
ATOM 692 C CA . GLU A 1 91 ? 10.435 -7.243 -14.181 1.00 92.75 91 GLU A CA 1
ATOM 693 C C . GLU A 1 91 ? 9.306 -7.563 -13.193 1.00 92.75 91 GLU A C 1
ATOM 695 O O . GLU A 1 91 ? 9.379 -7.242 -12.005 1.00 92.75 91 GLU A O 1
ATOM 700 N N . ALA A 1 92 ? 8.270 -8.254 -13.676 1.00 93.25 92 ALA A N 1
ATOM 701 C CA . ALA A 1 92 ? 7.138 -8.673 -12.847 1.00 93.25 92 ALA A CA 1
ATOM 702 C C . ALA A 1 92 ? 7.571 -9.545 -11.656 1.00 93.25 92 ALA A C 1
ATOM 704 O O . ALA A 1 92 ? 7.057 -9.363 -10.559 1.00 93.25 92 ALA A O 1
ATOM 705 N N . ALA A 1 93 ? 8.557 -10.429 -11.844 1.00 93.94 93 ALA A N 1
ATOM 706 C CA . ALA A 1 93 ? 9.082 -11.268 -10.766 1.00 93.94 93 ALA A CA 1
ATOM 707 C C . ALA A 1 93 ? 9.715 -10.435 -9.636 1.00 93.94 93 ALA A C 1
ATOM 709 O O . ALA A 1 93 ? 9.423 -10.659 -8.466 1.00 93.94 93 ALA A O 1
ATOM 710 N N . GLU A 1 94 ? 10.511 -9.415 -9.976 1.00 93.81 94 GLU A N 1
ATOM 711 C CA . GLU A 1 94 ? 11.135 -8.530 -8.981 1.00 93.81 94 GLU A CA 1
ATOM 712 C C . GLU A 1 94 ? 10.086 -7.690 -8.229 1.00 93.81 94 GLU A C 1
ATOM 714 O O . GLU A 1 94 ? 10.184 -7.499 -7.015 1.00 93.81 94 GLU A O 1
ATOM 719 N N . ALA A 1 95 ? 9.049 -7.216 -8.927 1.00 94.12 95 ALA A N 1
ATOM 720 C CA . ALA A 1 95 ? 7.931 -6.515 -8.299 1.00 94.12 95 ALA A CA 1
ATOM 721 C C . ALA A 1 95 ? 7.125 -7.432 -7.357 1.00 94.12 95 ALA A C 1
ATOM 723 O O . ALA A 1 95 ? 6.746 -7.025 -6.254 1.00 94.12 95 ALA A O 1
ATOM 724 N N . GLU A 1 96 ? 6.900 -8.682 -7.768 1.00 95.75 96 GLU A N 1
ATOM 725 C CA . GLU A 1 96 ? 6.231 -9.701 -6.963 1.00 95.75 96 GLU A CA 1
ATOM 726 C C . GLU A 1 96 ? 7.014 -10.031 -5.685 1.00 95.75 96 GLU A C 1
ATOM 728 O O . GLU A 1 96 ? 6.412 -10.123 -4.613 1.00 95.75 96 GLU A O 1
ATOM 733 N N . ASP A 1 97 ? 8.339 -10.157 -5.763 1.00 95.88 97 ASP A N 1
ATOM 734 C CA . ASP A 1 97 ? 9.186 -10.430 -4.599 1.00 95.88 97 ASP A CA 1
ATOM 735 C C . ASP A 1 97 ? 9.082 -9.317 -3.549 1.00 95.88 97 ASP A C 1
ATOM 737 O O . ASP A 1 97 ? 8.939 -9.585 -2.351 1.00 95.88 97 ASP A O 1
ATOM 741 N N . ILE A 1 98 ? 9.081 -8.053 -3.989 1.00 95.81 98 ILE A N 1
ATOM 742 C CA . ILE A 1 98 ? 8.895 -6.899 -3.098 1.00 95.81 98 ILE A CA 1
ATOM 743 C C . ILE A 1 98 ? 7.486 -6.908 -2.486 1.00 95.81 98 ILE A C 1
ATOM 745 O O . ILE A 1 98 ? 7.338 -6.688 -1.282 1.00 95.81 98 ILE A O 1
ATOM 749 N N . MET A 1 99 ? 6.451 -7.209 -3.275 1.00 97.06 99 MET A N 1
ATOM 750 C CA . MET A 1 99 ? 5.076 -7.339 -2.780 1.00 97.06 99 MET A CA 1
ATOM 751 C C . MET A 1 99 ? 4.949 -8.458 -1.735 1.00 97.06 99 MET A C 1
ATOM 753 O O . MET A 1 99 ? 4.352 -8.247 -0.678 1.00 97.06 99 MET A O 1
ATOM 757 N N . ASN A 1 100 ? 5.540 -9.628 -1.987 1.00 96.69 100 ASN A N 1
ATOM 758 C CA . ASN A 1 100 ? 5.538 -10.753 -1.053 1.00 96.69 100 ASN A CA 1
ATOM 759 C C . ASN A 1 100 ? 6.314 -10.425 0.230 1.00 96.69 100 ASN A C 1
ATOM 761 O O . ASN A 1 100 ? 5.871 -10.778 1.323 1.00 96.69 100 ASN A O 1
ATOM 765 N N . LYS A 1 101 ? 7.419 -9.679 0.126 1.00 95.62 101 LYS A N 1
ATOM 766 C CA . LYS A 1 101 ? 8.151 -9.164 1.289 1.00 95.62 101 LYS A CA 1
ATOM 767 C C . LYS A 1 101 ? 7.280 -8.239 2.144 1.00 95.62 101 LYS A C 1
ATOM 769 O O . LYS A 1 101 ? 7.183 -8.436 3.355 1.00 95.62 101 LYS A O 1
ATOM 774 N N . LEU A 1 102 ? 6.605 -7.263 1.531 1.00 96.06 102 LEU A N 1
ATOM 775 C CA . LEU A 1 102 ? 5.686 -6.366 2.246 1.00 96.06 102 LEU A CA 1
ATOM 776 C C . LEU A 1 102 ? 4.509 -7.131 2.866 1.00 96.06 102 LEU A C 1
ATOM 778 O O . LEU A 1 102 ? 4.093 -6.827 3.984 1.00 96.06 102 LEU A O 1
ATOM 782 N N . ARG A 1 103 ? 4.017 -8.171 2.187 1.00 96.38 103 ARG A N 1
ATOM 783 C CA . ARG A 1 103 ? 2.987 -9.061 2.723 1.00 96.38 103 ARG A CA 1
ATOM 784 C C . ARG A 1 103 ? 3.457 -9.776 3.993 1.00 96.38 103 ARG A C 1
ATOM 786 O O . ARG A 1 103 ? 2.748 -9.722 4.994 1.00 96.38 103 ARG A O 1
ATOM 793 N N . LEU A 1 104 ? 4.647 -10.380 3.980 1.00 95.44 104 LEU A N 1
ATOM 794 C CA . LEU A 1 104 ? 5.225 -11.029 5.164 1.00 95.44 104 LEU A CA 1
ATOM 795 C C . LEU A 1 104 ? 5.428 -10.034 6.318 1.00 95.44 104 LEU A C 1
ATOM 797 O O . LEU A 1 104 ? 5.182 -10.367 7.477 1.00 95.44 104 LEU A O 1
ATOM 801 N N . LEU A 1 105 ? 5.827 -8.793 6.019 1.00 93.88 105 LEU A N 1
ATOM 802 C CA . LEU A 1 105 ? 5.954 -7.745 7.036 1.00 93.88 105 LEU A CA 1
ATOM 803 C C . LEU A 1 105 ? 4.618 -7.421 7.713 1.00 93.88 105 LEU A C 1
ATOM 805 O O . LEU A 1 105 ? 4.592 -7.283 8.937 1.00 93.88 105 LEU A O 1
ATOM 809 N N . VAL A 1 106 ? 3.522 -7.345 6.951 1.00 94.62 106 VAL A N 1
ATOM 810 C CA . VAL A 1 106 ? 2.168 -7.155 7.498 1.00 94.62 106 VAL A CA 1
ATOM 811 C C . VAL A 1 106 ? 1.713 -8.375 8.292 1.00 94.62 106 VAL A C 1
ATOM 813 O O . VAL A 1 106 ? 1.188 -8.214 9.390 1.00 94.62 106 VAL A O 1
ATOM 816 N N . GLU A 1 107 ? 1.941 -9.590 7.786 1.00 93.38 107 GLU A N 1
ATOM 817 C CA . GLU A 1 107 ? 1.572 -10.831 8.481 1.00 93.38 107 GLU A CA 1
ATOM 818 C C . GLU A 1 107 ? 2.272 -10.943 9.847 1.00 93.38 107 GLU A C 1
ATOM 820 O O . GLU A 1 107 ? 1.630 -11.321 10.829 1.00 93.38 107 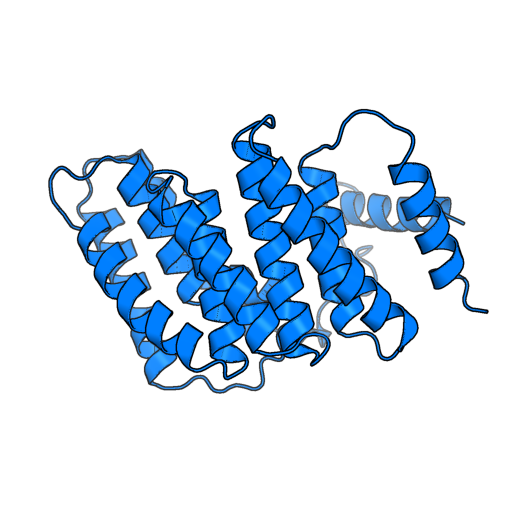GLU A O 1
ATOM 825 N N . ASN A 1 108 ? 3.534 -10.510 9.935 1.00 92.75 108 ASN A N 1
ATOM 826 C CA . ASN A 1 108 ? 4.308 -10.467 11.178 1.00 92.75 108 ASN A CA 1
ATOM 827 C C . ASN A 1 108 ? 3.961 -9.274 12.093 1.00 92.75 108 ASN A C 1
ATOM 829 O O . ASN A 1 108 ? 4.275 -9.300 13.281 1.00 92.75 108 ASN A O 1
ATOM 833 N N . ASN A 1 109 ? 3.343 -8.211 11.565 1.00 92.12 109 ASN A N 1
ATOM 834 C CA . ASN A 1 109 ? 3.098 -6.953 12.283 1.00 92.12 109 ASN A CA 1
ATOM 835 C C . ASN A 1 109 ? 1.700 -6.390 11.968 1.00 92.12 109 ASN A C 1
ATOM 837 O O . ASN A 1 109 ? 1.545 -5.241 11.552 1.00 92.12 109 ASN A O 1
ATOM 841 N N . GLN A 1 110 ? 0.662 -7.200 12.193 1.00 89.44 110 GLN A N 1
ATOM 842 C CA . GLN A 1 110 ? -0.712 -6.917 11.744 1.00 89.44 110 GLN A CA 1
ATOM 843 C C . GLN A 1 110 ? -1.332 -5.636 12.334 1.00 89.44 110 GLN A C 1
ATOM 845 O O . GLN A 1 110 ? -2.312 -5.123 11.806 1.00 89.44 110 GLN A O 1
ATOM 850 N N . GLN A 1 111 ? -0.774 -5.107 13.425 1.00 92.44 111 GLN A N 1
ATOM 851 C CA . GLN A 1 111 ? -1.249 -3.898 14.110 1.00 92.44 111 GLN A CA 1
ATOM 852 C C . GLN A 1 111 ? -0.527 -2.613 13.668 1.00 92.44 111 GLN A C 1
ATOM 854 O O . GLN A 1 111 ? -0.731 -1.554 14.261 1.00 92.44 111 GLN A O 1
ATOM 859 N N . THR A 1 112 ? 0.344 -2.692 12.659 1.00 93.50 112 THR A N 1
ATOM 860 C CA . THR A 1 112 ? 1.126 -1.553 12.170 1.00 93.50 112 THR A CA 1
ATOM 861 C C . THR A 1 112 ? 0.512 -0.988 10.891 1.00 93.50 112 THR A C 1
ATOM 863 O O . THR A 1 112 ? 0.639 -1.570 9.811 1.00 93.50 112 THR A O 1
ATOM 866 N N . SER A 1 113 ? -0.131 0.177 11.005 1.00 92.38 113 SER A N 1
ATOM 867 C CA . SER A 1 113 ? -0.847 0.805 9.891 1.00 92.38 113 SER A CA 1
ATOM 868 C C . SER A 1 113 ? 0.040 1.152 8.701 1.00 92.38 113 SER A C 1
ATOM 870 O O . SER A 1 113 ? -0.396 0.953 7.571 1.00 92.38 113 SER A O 1
ATOM 872 N N . GLY A 1 114 ? 1.282 1.606 8.911 1.00 92.62 114 GLY A N 1
ATOM 873 C CA . GLY A 1 114 ? 2.178 1.957 7.809 1.00 92.62 114 GLY A CA 1
ATOM 874 C C . GLY A 1 114 ? 2.561 0.768 6.926 1.00 92.62 114 GLY A C 1
ATOM 875 O O . GLY A 1 114 ? 2.681 0.922 5.713 1.00 92.62 114 GLY A O 1
ATOM 876 N N . PHE A 1 115 ? 2.670 -0.439 7.489 1.00 95.56 115 PHE A N 1
ATOM 877 C CA . PHE A 1 115 ? 2.908 -1.643 6.687 1.00 95.56 115 PHE A CA 1
ATOM 878 C C . PHE A 1 115 ? 1.669 -2.062 5.901 1.00 95.56 115 PHE A C 1
ATOM 880 O O . PHE A 1 115 ? 1.785 -2.402 4.725 1.00 95.56 115 PHE A O 1
ATOM 887 N N . ALA A 1 116 ? 0.484 -2.007 6.518 1.00 96.19 116 ALA A N 1
ATOM 888 C CA . ALA A 1 116 ? -0.766 -2.300 5.820 1.00 96.19 116 ALA A CA 1
ATOM 889 C C . ALA A 1 116 ? -1.023 -1.297 4.682 1.00 96.19 116 ALA A C 1
ATOM 891 O O . ALA A 1 116 ? -1.417 -1.702 3.590 1.00 96.19 116 ALA A O 1
ATOM 892 N N . LEU A 1 117 ? -0.714 -0.015 4.910 1.00 94.31 117 LEU A N 1
ATOM 893 C CA . LEU A 1 117 ? -0.741 1.041 3.900 1.00 94.31 117 LEU A CA 1
ATOM 894 C C . LEU A 1 117 ? 0.228 0.740 2.746 1.00 94.31 117 LEU A C 1
ATOM 896 O O . LEU A 1 117 ? -0.176 0.768 1.587 1.00 94.31 117 LEU A O 1
ATOM 900 N N . ALA A 1 118 ? 1.489 0.409 3.051 1.00 95.25 118 ALA A N 1
ATOM 901 C CA . ALA A 1 118 ? 2.492 0.064 2.042 1.00 95.25 118 ALA A CA 1
ATOM 902 C C . ALA A 1 118 ? 2.076 -1.159 1.206 1.00 95.25 118 ALA A C 1
ATOM 904 O O . ALA A 1 118 ? 2.218 -1.148 -0.015 1.00 95.25 118 ALA A O 1
ATOM 905 N N . LEU A 1 119 ? 1.517 -2.192 1.845 1.00 96.81 119 LEU A N 1
ATOM 906 C CA . LEU A 1 119 ? 0.996 -3.366 1.147 1.00 96.81 119 LEU A CA 1
ATOM 907 C C . LEU A 1 119 ? -0.207 -3.015 0.261 1.00 96.81 119 LEU A C 1
ATOM 909 O O . LEU A 1 119 ? -0.266 -3.452 -0.885 1.00 96.81 119 LEU A O 1
ATOM 913 N N . GLY A 1 120 ? -1.156 -2.224 0.766 1.00 94.62 120 GLY A N 1
ATOM 914 C CA . GLY A 1 120 ? -2.302 -1.779 -0.027 1.00 94.62 120 GLY A CA 1
ATOM 915 C C . GLY A 1 120 ? -1.868 -0.983 -1.259 1.00 94.62 120 GLY A C 1
ATOM 916 O O . GLY A 1 120 ? -2.370 -1.227 -2.355 1.00 94.62 120 GLY A O 1
ATOM 917 N N . ASN A 1 121 ? -0.873 -0.107 -1.094 1.00 92.69 121 ASN A N 1
ATOM 918 C CA . ASN A 1 121 ? -0.349 0.739 -2.158 1.00 92.69 121 ASN A CA 1
ATOM 919 C 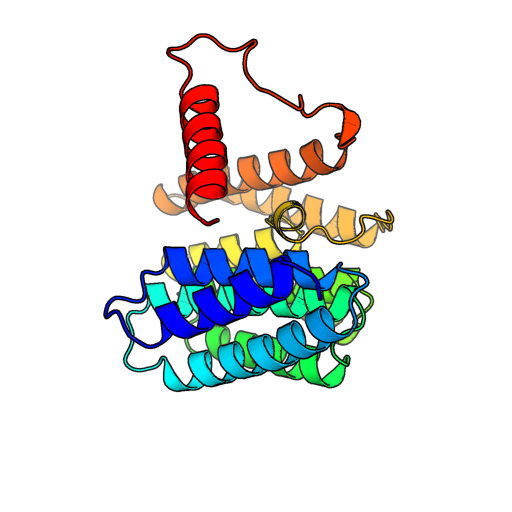C . ASN A 1 121 ? 0.344 -0.071 -3.270 1.00 92.69 121 ASN A C 1
ATOM 921 O O . ASN A 1 121 ? 0.001 0.092 -4.440 1.00 92.69 121 ASN A O 1
ATOM 925 N N . ILE A 1 122 ? 1.260 -0.990 -2.930 1.00 94.31 122 ILE A N 1
ATOM 926 C CA . ILE A 1 122 ? 1.947 -1.806 -3.947 1.00 94.31 122 ILE A CA 1
ATOM 927 C C . ILE A 1 122 ? 0.961 -2.726 -4.669 1.00 94.31 122 ILE A C 1
ATOM 929 O O . ILE A 1 122 ? 1.040 -2.891 -5.882 1.00 94.31 122 ILE A O 1
ATOM 933 N N . VAL A 1 123 ? -0.008 -3.297 -3.945 1.00 94.75 123 VAL A N 1
ATOM 934 C CA . VAL A 1 123 ? -1.010 -4.191 -4.532 1.00 94.75 123 VAL A CA 1
ATOM 935 C C . VAL A 1 123 ? -1.899 -3.434 -5.512 1.00 94.75 123 VAL A C 1
ATOM 937 O O . VAL A 1 123 ? -2.104 -3.907 -6.630 1.00 94.75 123 VAL A O 1
ATOM 940 N N . HIS A 1 124 ? -2.386 -2.251 -5.127 1.00 91.31 124 HIS A N 1
ATOM 941 C CA . HIS A 1 124 ? -3.145 -1.385 -6.024 1.00 91.31 124 HIS A CA 1
ATOM 942 C C . HIS A 1 124 ? -2.322 -1.013 -7.260 1.00 91.31 124 HIS A C 1
ATOM 944 O O . HIS A 1 124 ? -2.743 -1.247 -8.392 1.00 91.31 124 HIS A O 1
ATOM 950 N N . GLY A 1 125 ? -1.121 -0.486 -7.033 1.00 88.81 125 GLY A N 1
ATOM 951 C CA . GLY A 1 125 ? -0.239 0.002 -8.074 1.00 88.81 125 GLY A CA 1
ATOM 952 C C . GLY A 1 125 ? 0.137 -1.060 -9.107 1.00 88.81 125 GLY A C 1
ATOM 953 O O . GLY A 1 125 ? -0.009 -0.839 -10.310 1.00 88.81 125 GLY A O 1
ATOM 954 N N . LEU A 1 126 ? 0.570 -2.237 -8.650 1.00 91.31 126 LEU A N 1
ATOM 955 C CA . LEU A 1 126 ? 0.899 -3.356 -9.533 1.00 91.31 126 LEU A CA 1
ATOM 956 C C . LEU A 1 126 ? -0.345 -3.892 -10.258 1.00 91.31 126 LEU A C 1
ATOM 958 O O . LEU A 1 126 ? -0.258 -4.215 -11.442 1.00 91.31 126 LEU A O 1
ATOM 962 N N . SER A 1 127 ? -1.505 -3.947 -9.590 1.00 90.25 127 SER A N 1
ATOM 963 C CA . SER A 1 127 ? -2.767 -4.385 -10.206 1.00 90.25 127 SER A CA 1
ATOM 964 C C . SER A 1 127 ? -3.200 -3.457 -11.344 1.00 90.25 127 SER A C 1
ATOM 966 O O . SER A 1 127 ? -3.561 -3.951 -12.408 1.00 90.25 127 SER A O 1
ATOM 968 N N . VAL A 1 128 ? -3.111 -2.133 -11.162 1.00 85.88 128 VAL A N 1
ATOM 969 C CA . VAL A 1 128 ? -3.413 -1.147 -12.220 1.00 85.88 128 VAL A CA 1
ATOM 970 C C . VAL A 1 128 ? -2.427 -1.258 -13.387 1.00 85.88 128 VAL A C 1
ATOM 972 O O . VAL A 1 128 ? -2.805 -1.057 -14.537 1.00 85.88 128 VAL A O 1
ATOM 975 N N . CYS A 1 129 ? -1.183 -1.655 -13.115 1.00 85.38 129 CYS A N 1
ATOM 976 C CA . CYS A 1 129 ? -0.174 -1.926 -14.141 1.00 85.38 129 CYS A CA 1
ATOM 977 C C . CYS A 1 129 ? -0.311 -3.319 -14.801 1.00 85.38 129 CYS A C 1
ATOM 979 O O . CYS A 1 129 ? 0.559 -3.703 -15.580 1.00 85.38 129 CYS A O 1
ATOM 981 N N . GLY A 1 130 ? -1.364 -4.090 -14.497 1.00 85.69 130 GLY A N 1
ATOM 982 C CA . GLY A 1 130 ? -1.649 -5.387 -15.126 1.00 85.69 130 GLY A CA 1
ATOM 983 C C . GLY A 1 130 ? -1.007 -6.611 -14.456 1.00 85.69 130 GLY A C 1
ATOM 984 O O . GLY A 1 130 ? -0.952 -7.683 -15.058 1.00 85.69 130 GLY A O 1
ATOM 985 N N . HIS A 1 131 ? -0.515 -6.497 -13.219 1.00 90.50 131 HIS A N 1
ATOM 986 C CA . HIS A 1 131 ? 0.077 -7.627 -12.497 1.00 90.50 131 HIS A CA 1
ATOM 987 C C . HIS A 1 131 ? -1.000 -8.543 -11.878 1.00 90.50 131 HIS A C 1
ATOM 989 O O . HIS A 1 131 ? -1.501 -8.282 -10.782 1.00 90.50 131 HIS A O 1
ATOM 995 N N . GLY A 1 132 ? -1.316 -9.665 -12.535 1.00 89.62 132 GLY A N 1
ATOM 996 C CA . GLY A 1 132 ? -2.427 -10.554 -12.141 1.00 89.62 132 GLY A CA 1
ATOM 997 C C . GLY A 1 132 ? -2.387 -11.055 -10.687 1.00 89.62 132 GLY A C 1
ATOM 998 O O . GLY A 1 132 ? -3.379 -10.973 -9.972 1.00 89.62 132 GLY A O 1
ATOM 999 N N . LYS A 1 133 ? -1.219 -11.467 -10.170 1.00 93.00 133 LYS A N 1
ATOM 1000 C CA . LYS A 1 133 ? -1.115 -11.922 -8.765 1.00 93.00 133 LYS A CA 1
ATOM 1001 C C . LYS A 1 133 ? -1.359 -10.809 -7.741 1.00 93.00 133 LYS A C 1
ATOM 1003 O O . LYS A 1 133 ? -1.742 -11.099 -6.607 1.00 93.00 133 LYS A O 1
ATOM 1008 N N . ALA A 1 134 ? -1.116 -9.552 -8.122 1.00 92.56 134 ALA A N 1
ATOM 1009 C CA . ALA A 1 134 ? -1.425 -8.416 -7.261 1.00 92.56 134 ALA A CA 1
ATOM 1010 C C . ALA A 1 134 ? -2.943 -8.207 -7.224 1.00 92.56 134 ALA A C 1
ATOM 1012 O O . ALA A 1 134 ? -3.516 -8.048 -6.149 1.00 92.56 134 ALA A O 1
ATOM 1013 N N . GLU A 1 135 ? -3.618 -8.329 -8.370 1.00 91.19 135 GLU A N 1
ATOM 1014 C CA . GLU A 1 135 ? -5.080 -8.287 -8.438 1.00 91.19 135 GLU A CA 1
ATOM 1015 C C . GLU A 1 135 ? -5.735 -9.378 -7.572 1.00 91.19 135 GLU A C 1
ATOM 1017 O O . GLU A 1 135 ? -6.630 -9.071 -6.774 1.00 91.19 135 GLU A O 1
ATOM 1022 N N . ASP A 1 136 ? -5.238 -10.617 -7.660 1.00 93.25 136 ASP A N 1
ATOM 1023 C CA . ASP A 1 136 ? -5.687 -11.752 -6.841 1.00 93.25 136 ASP A CA 1
ATOM 1024 C C . ASP A 1 136 ? -5.456 -11.518 -5.345 1.00 93.25 136 ASP A C 1
ATOM 1026 O O . ASP A 1 136 ? -6.299 -11.845 -4.504 1.00 93.25 136 ASP A O 1
ATOM 1030 N N . LEU A 1 137 ? -4.302 -10.951 -4.983 1.00 94.62 137 LEU A N 1
ATOM 1031 C CA . LEU A 1 137 ? -4.012 -10.602 -3.599 1.00 94.62 137 LEU A CA 1
ATOM 1032 C C . LEU A 1 137 ? -4.967 -9.510 -3.098 1.00 94.62 137 LEU A C 1
ATOM 1034 O O . LEU A 1 137 ? -5.527 -9.669 -2.015 1.00 94.62 137 LEU A O 1
ATOM 1038 N N . GLY A 1 138 ? -5.231 -8.473 -3.896 1.00 92.31 138 GLY A N 1
ATOM 1039 C CA . GLY A 1 138 ? -6.207 -7.427 -3.578 1.00 92.31 138 GLY A CA 1
ATOM 1040 C C . GLY A 1 138 ? -7.624 -7.973 -3.369 1.00 92.31 138 GLY A C 1
ATOM 1041 O O . GLY A 1 138 ? -8.271 -7.617 -2.384 1.00 92.31 138 GLY A O 1
ATOM 1042 N N . ASN A 1 139 ? -8.065 -8.909 -4.223 1.00 92.94 139 ASN A N 1
ATOM 1043 C CA . ASN A 1 139 ? -9.356 -9.607 -4.102 1.00 92.94 139 ASN A CA 1
ATOM 1044 C C . ASN A 1 139 ? -9.503 -10.390 -2.789 1.00 92.94 139 ASN A C 1
ATOM 1046 O O . ASN A 1 139 ? -10.615 -10.563 -2.297 1.00 92.94 139 ASN A O 1
ATOM 1050 N N . ARG A 1 140 ? -8.395 -10.862 -2.206 1.00 94.81 140 ARG A N 1
ATOM 1051 C CA . ARG A 1 140 ? -8.398 -11.569 -0.914 1.00 94.81 140 ARG A CA 1
ATOM 1052 C C . ARG A 1 140 ? -8.245 -10.626 0.276 1.00 94.81 140 ARG A C 1
ATOM 1054 O O . ARG A 1 140 ? -8.880 -10.845 1.305 1.00 94.81 140 ARG A O 1
ATOM 1061 N N . LEU A 1 141 ? -7.401 -9.600 0.152 1.00 95.31 141 LEU A N 1
ATOM 1062 C CA . LEU A 1 141 ? -7.099 -8.662 1.238 1.00 95.31 141 LEU A CA 1
ATOM 1063 C C . LEU A 1 141 ? -8.296 -7.776 1.581 1.00 95.31 141 LEU A C 1
ATOM 1065 O O . LEU A 1 141 ? -8.601 -7.624 2.761 1.00 95.31 141 LEU A O 1
ATOM 1069 N N . LEU A 1 142 ? -8.995 -7.238 0.577 1.00 95.56 142 LEU A N 1
ATOM 1070 C CA . LEU A 1 142 ? -10.120 -6.328 0.797 1.00 95.56 142 LEU A CA 1
ATOM 1071 C C . LEU A 1 142 ? -11.226 -6.936 1.687 1.00 95.56 142 LEU A C 1
ATOM 1073 O O . LEU A 1 142 ? -11.485 -6.372 2.753 1.00 95.56 142 LEU A O 1
ATOM 1077 N N . PRO A 1 143 ? -11.830 -8.098 1.357 1.00 96.06 143 PRO A N 1
ATOM 1078 C CA . PRO A 1 143 ? -12.856 -8.696 2.213 1.00 96.06 143 PRO A CA 1
ATOM 1079 C C . PRO A 1 143 ? -12.305 -9.126 3.580 1.00 96.06 143 PRO A C 1
ATOM 1081 O O . PRO A 1 143 ? -13.014 -9.060 4.587 1.00 96.06 143 PRO A O 1
ATOM 1084 N N . ALA A 1 144 ? -11.033 -9.537 3.655 1.00 96.12 144 ALA A N 1
ATOM 1085 C CA . ALA A 1 144 ? -10.401 -9.887 4.923 1.00 96.12 144 ALA A CA 1
ATOM 1086 C C . ALA A 1 144 ? -10.276 -8.671 5.856 1.00 96.12 144 ALA A C 1
ATOM 1088 O O . ALA A 1 144 ? -10.613 -8.781 7.036 1.00 96.12 144 ALA A O 1
ATOM 1089 N N . TRP A 1 145 ? -9.845 -7.520 5.337 1.00 96.56 145 TRP A N 1
ATOM 1090 C CA . TRP A 1 145 ? -9.733 -6.279 6.099 1.00 96.56 145 TRP A CA 1
ATOM 1091 C C . TRP A 1 145 ? -11.094 -5.680 6.457 1.00 96.56 145 TRP A C 1
ATOM 1093 O O . TRP A 1 145 ? -11.263 -5.264 7.601 1.00 96.56 145 TRP A O 1
ATOM 1103 N N . ILE A 1 146 ? -12.094 -5.747 5.570 1.00 95.81 146 ILE A N 1
ATOM 1104 C CA . ILE A 1 146 ? -13.479 -5.364 5.902 1.00 95.81 146 ILE A CA 1
ATOM 1105 C C . ILE A 1 146 ? -13.976 -6.172 7.101 1.00 95.81 146 ILE A C 1
ATOM 1107 O O . ILE A 1 146 ? -14.482 -5.613 8.074 1.00 95.81 146 ILE A O 1
ATOM 1111 N N . ARG A 1 147 ? -13.776 -7.494 7.073 1.00 95.62 147 ARG A N 1
ATOM 1112 C CA . ARG A 1 147 ? -14.175 -8.369 8.177 1.00 95.62 147 ARG A CA 1
ATOM 1113 C C . ARG A 1 147 ? -13.463 -8.016 9.482 1.00 95.62 147 ARG A C 1
ATOM 1115 O O . ARG A 1 147 ? -14.106 -8.044 10.521 1.00 95.62 147 ARG A O 1
ATOM 1122 N N . ILE A 1 148 ? -12.172 -7.682 9.441 1.00 94.75 148 ILE A N 1
ATOM 1123 C CA . ILE A 1 148 ? -11.417 -7.238 10.626 1.00 94.75 148 ILE A CA 1
ATOM 1124 C C . ILE A 1 148 ? -12.007 -5.946 11.195 1.00 94.75 148 ILE A C 1
ATOM 1126 O O . ILE A 1 148 ? -12.219 -5.845 12.398 1.00 94.75 148 ILE A O 1
ATOM 1130 N N . VAL A 1 149 ? -12.286 -4.969 10.334 1.00 93.19 149 VAL A N 1
ATOM 1131 C CA . VAL A 1 149 ? -12.791 -3.652 10.739 1.00 93.19 149 VAL A CA 1
ATOM 1132 C C . VAL A 1 149 ? -14.202 -3.737 11.330 1.00 93.19 149 VAL A C 1
ATOM 1134 O O . VAL A 1 149 ? -14.522 -2.997 12.258 1.00 93.19 149 VAL A O 1
ATOM 1137 N N . LEU A 1 150 ? -15.040 -4.634 10.804 1.00 92.25 150 LEU A N 1
ATOM 1138 C CA . LEU A 1 150 ? -16.432 -4.800 11.231 1.00 92.25 150 LEU A CA 1
ATOM 1139 C C . LEU A 1 150 ? -16.622 -5.845 12.344 1.00 92.25 150 LEU A C 1
ATOM 1141 O O . LEU A 1 150 ? -17.723 -5.960 12.886 1.00 92.25 150 LEU A O 1
ATOM 1145 N N . ALA A 1 151 ? -15.588 -6.614 12.689 1.00 92.50 151 ALA A N 1
ATOM 1146 C CA . ALA A 1 151 ? -15.669 -7.620 13.739 1.00 92.50 151 ALA A CA 1
ATOM 1147 C C . ALA A 1 151 ? -15.772 -6.976 15.130 1.00 92.50 151 ALA A C 1
ATOM 1149 O O . ALA A 1 151 ? -15.022 -6.068 15.495 1.00 92.50 151 ALA A O 1
ATOM 1150 N N . GLN A 1 152 ? -16.696 -7.487 15.947 1.00 82.69 152 GLN A N 1
ATOM 1151 C CA . GLN A 1 152 ? -16.813 -7.060 17.337 1.00 82.69 152 GLN A CA 1
ATOM 1152 C C . GLN A 1 152 ? -15.619 -7.569 18.154 1.00 82.69 152 GLN A C 1
ATOM 1154 O O . GLN A 1 152 ? -15.263 -8.743 18.086 1.00 82.69 152 GLN A O 1
ATOM 1159 N N . GLY A 1 153 ? -15.010 -6.681 18.944 1.00 82.75 153 GLY A N 1
ATOM 1160 C CA . GLY A 1 153 ? -13.895 -7.024 19.832 1.00 82.75 153 GLY A CA 1
ATOM 1161 C C . GLY A 1 153 ? -12.516 -7.084 19.164 1.00 82.75 153 GLY A C 1
ATOM 1162 O O . GLY A 1 153 ? -11.547 -7.455 19.825 1.00 82.75 153 GLY A O 1
ATOM 1163 N N . SER A 1 154 ? -12.386 -6.706 17.887 1.00 88.62 154 SER A N 1
ATOM 1164 C CA . SER A 1 154 ? -11.073 -6.599 17.246 1.00 88.62 154 SER A CA 1
ATOM 1165 C C . SER A 1 154 ? -10.225 -5.478 17.873 1.00 88.62 154 SER A C 1
ATOM 1167 O O . SER A 1 154 ? -10.749 -4.399 18.159 1.00 88.62 154 SER A O 1
ATOM 1169 N N . PRO A 1 155 ? -8.910 -5.693 18.091 1.00 92.06 155 PRO A N 1
ATOM 1170 C CA . PRO A 1 155 ? -8.034 -4.663 18.642 1.00 92.06 155 PRO A CA 1
ATOM 1171 C C . PRO A 1 155 ? -8.029 -3.396 17.781 1.00 92.06 155 PRO A C 1
ATOM 1173 O O . PRO A 1 155 ? -7.825 -3.475 16.571 1.00 92.06 155 PRO A O 1
ATOM 1176 N N . THR A 1 156 ? -8.152 -2.217 18.398 1.00 91.81 156 THR A N 1
ATOM 1177 C CA . THR A 1 156 ? -8.226 -0.929 17.681 1.00 91.81 156 THR A CA 1
ATOM 1178 C C . THR A 1 156 ? -7.086 -0.732 16.680 1.00 91.81 156 THR A C 1
ATOM 1180 O O . THR A 1 156 ? -7.325 -0.289 15.562 1.00 91.81 156 THR A O 1
ATOM 1183 N N . MET A 1 157 ? -5.853 -1.100 17.046 1.00 93.12 157 MET A N 1
ATOM 1184 C CA . MET A 1 157 ? -4.685 -0.973 16.163 1.00 93.12 157 MET A CA 1
ATOM 1185 C C . MET A 1 157 ? -4.756 -1.899 14.942 1.00 93.12 157 MET A C 1
ATOM 1187 O O . MET A 1 157 ? -4.326 -1.517 13.859 1.00 93.12 157 MET A O 1
ATOM 1191 N N . LEU A 1 158 ? -5.347 -3.088 15.094 1.00 94.06 158 LEU A N 1
ATOM 1192 C CA . LEU A 1 158 ? -5.585 -4.010 13.983 1.00 94.06 158 LEU A CA 1
ATOM 1193 C C . LEU A 1 158 ? -6.654 -3.447 13.032 1.00 94.06 158 LEU A C 1
ATOM 1195 O O . LEU A 1 158 ? -6.471 -3.473 11.816 1.00 94.06 158 LEU A O 1
ATOM 1199 N N . CYS A 1 159 ? -7.733 -2.874 13.578 1.00 94.75 159 CYS A N 1
ATOM 1200 C CA . CYS A 1 159 ? -8.761 -2.202 12.781 1.00 94.75 159 CYS A CA 1
ATOM 1201 C C . CYS A 1 159 ? -8.202 -0.980 12.042 1.00 94.75 159 CYS A C 1
ATOM 1203 O O . CYS A 1 159 ? -8.508 -0.779 10.871 1.00 94.75 159 CYS A O 1
ATOM 1205 N N . LEU A 1 160 ? -7.352 -0.181 12.695 1.00 94.00 160 LEU A N 1
ATOM 1206 C CA . LEU A 1 160 ? -6.689 0.962 12.065 1.00 94.00 160 LEU A CA 1
ATOM 1207 C C . LEU A 1 160 ? -5.771 0.527 10.923 1.00 94.00 160 LEU A C 1
ATOM 1209 O O . LEU A 1 160 ? -5.804 1.150 9.862 1.00 94.00 160 LEU A O 1
ATOM 1213 N N . ALA A 1 161 ? -4.992 -0.538 11.110 1.00 95.19 161 ALA A N 1
ATOM 1214 C CA . ALA A 1 161 ? -4.131 -1.053 10.055 1.00 95.19 161 ALA A CA 1
ATOM 1215 C C . ALA A 1 161 ? -4.947 -1.545 8.852 1.00 95.19 161 ALA A C 1
ATOM 1217 O O . ALA A 1 161 ? -4.667 -1.157 7.718 1.00 95.19 161 ALA A O 1
ATOM 1218 N N . ALA A 1 162 ? -6.011 -2.310 9.104 1.00 96.19 162 ALA A N 1
ATOM 1219 C CA . ALA A 1 162 ? -6.936 -2.762 8.071 1.00 96.19 162 ALA A CA 1
ATOM 1220 C C . ALA A 1 162 ? -7.600 -1.587 7.323 1.00 96.19 162 ALA A C 1
ATOM 1222 O O . ALA A 1 162 ? -7.641 -1.604 6.095 1.00 96.19 162 ALA A O 1
ATOM 1223 N N . LEU A 1 163 ? -8.034 -0.532 8.028 1.00 94.75 163 LEU A N 1
ATOM 1224 C CA . LEU A 1 163 ? -8.596 0.675 7.408 1.00 94.75 163 LEU A CA 1
ATOM 1225 C C . LEU A 1 163 ? -7.615 1.361 6.446 1.00 94.75 163 LEU A C 1
ATOM 1227 O O . LEU A 1 163 ? -7.989 1.673 5.316 1.00 94.75 163 LEU A O 1
ATOM 1231 N N . HIS A 1 164 ? -6.368 1.581 6.873 1.00 94.31 164 HIS A N 1
ATOM 1232 C CA . HIS A 1 164 ? -5.354 2.226 6.029 1.00 94.31 164 HIS A CA 1
ATOM 1233 C C . HIS A 1 164 ? -5.014 1.366 4.808 1.00 94.31 164 HIS A C 1
ATOM 1235 O O . HIS A 1 164 ? -4.931 1.881 3.694 1.00 94.31 164 HIS A O 1
ATOM 1241 N N . GLY A 1 165 ? -4.881 0.049 4.996 1.00 94.62 165 GLY A N 1
ATOM 1242 C CA . GLY A 1 165 ? -4.650 -0.881 3.895 1.00 94.62 165 GLY A CA 1
ATOM 1243 C C . GLY A 1 165 ? -5.790 -0.881 2.872 1.00 94.62 165 GLY A C 1
ATOM 1244 O O . GLY A 1 165 ? -5.534 -0.785 1.673 1.00 94.62 165 GLY A O 1
ATOM 1245 N N . MET A 1 166 ? -7.049 -0.940 3.324 1.00 94.81 166 MET A N 1
ATOM 1246 C CA . MET A 1 166 ? -8.226 -0.926 2.441 1.00 94.81 166 MET A CA 1
ATOM 1247 C C . MET A 1 166 ? -8.287 0.324 1.568 1.00 94.81 166 MET A C 1
ATOM 1249 O O . MET A 1 166 ? -8.595 0.236 0.383 1.00 94.81 166 MET A O 1
ATOM 1253 N N . VAL A 1 167 ? -7.994 1.483 2.155 1.00 92.62 167 VAL A N 1
ATOM 1254 C CA . VAL A 1 167 ? -8.035 2.768 1.451 1.00 92.62 167 VAL A CA 1
ATOM 1255 C C . VAL A 1 167 ? -6.893 2.873 0.440 1.00 92.62 167 VAL A C 1
ATOM 1257 O O . VAL A 1 167 ? -7.120 3.302 -0.691 1.00 92.62 167 VAL A O 1
ATOM 1260 N N . ALA A 1 168 ? -5.704 2.365 0.773 1.00 92.25 168 ALA A N 1
ATOM 1261 C CA . ALA A 1 168 ? -4.608 2.271 -0.188 1.00 92.25 168 ALA A CA 1
ATOM 1262 C C . ALA A 1 168 ? -4.892 1.285 -1.338 1.00 92.25 168 ALA A C 1
ATOM 1264 O O . ALA A 1 168 ? -4.521 1.569 -2.475 1.00 92.25 168 ALA A O 1
ATOM 1265 N N . LEU A 1 169 ? -5.604 0.172 -1.095 1.00 90.81 169 LEU A N 1
ATOM 1266 C CA . LEU A 1 169 ? -5.981 -0.799 -2.143 1.00 90.81 169 LEU A CA 1
ATOM 1267 C C . LEU A 1 169 ? -6.869 -0.211 -3.246 1.00 90.81 169 LEU A C 1
ATOM 1269 O O . LEU A 1 169 ? -6.890 -0.725 -4.369 1.00 90.81 169 LEU A O 1
ATOM 1273 N N . VAL A 1 170 ? -7.621 0.841 -2.925 1.00 87.75 170 VAL A N 1
ATOM 1274 C CA . VAL A 1 170 ? -8.472 1.559 -3.881 1.00 87.75 170 VAL A CA 1
ATOM 1275 C C . VAL A 1 170 ? -7.792 2.808 -4.441 1.00 87.75 170 VAL A C 1
ATOM 1277 O O . VAL A 1 170 ? -8.451 3.633 -5.062 1.00 87.75 170 VAL A O 1
ATOM 1280 N N . GLY A 1 171 ? -6.474 2.932 -4.270 1.00 79.06 171 GLY A N 1
ATOM 1281 C CA . GLY A 1 171 ? -5.673 3.924 -4.979 1.00 79.06 171 GLY A CA 1
ATOM 1282 C C . GLY A 1 171 ? -5.666 5.311 -4.367 1.00 79.06 171 GLY A C 1
ATOM 1283 O O . GLY A 1 171 ? -5.417 6.274 -5.087 1.00 79.06 171 GLY A O 1
ATOM 1284 N N . SER A 1 172 ? -5.882 5.434 -3.052 1.00 77.75 172 SER A N 1
ATOM 1285 C CA . SER A 1 172 ? -5.807 6.733 -2.371 1.00 77.75 172 SER A CA 1
ATOM 1286 C C . SER A 1 172 ? -4.493 7.479 -2.634 1.00 77.75 172 SER A C 1
ATOM 1288 O O . SER A 1 172 ? -4.496 8.703 -2.718 1.00 77.75 172 SER A O 1
ATOM 1290 N N . GLU A 1 173 ? -3.396 6.746 -2.837 1.00 70.50 173 GLU A N 1
ATOM 1291 C CA . GLU A 1 173 ? -2.042 7.277 -3.045 1.00 70.50 173 GLU A CA 1
ATOM 1292 C C . GLU A 1 173 ? -1.665 7.489 -4.525 1.00 70.50 173 GLU A C 1
ATOM 1294 O O . GLU A 1 173 ? -0.536 7.884 -4.826 1.00 70.50 173 GLU A O 1
ATOM 1299 N N . GLY A 1 174 ? -2.582 7.231 -5.468 1.00 61.97 174 GLY A N 1
ATOM 1300 C CA . GLY A 1 174 ? -2.284 7.211 -6.907 1.00 61.97 174 GLY A CA 1
ATOM 1301 C C . GLY A 1 174 ? -1.701 8.521 -7.453 1.00 61.97 174 GLY A C 1
ATOM 1302 O O . GLY A 1 174 ? -0.870 8.504 -8.365 1.00 61.97 174 GLY A O 1
ATOM 1303 N N . GLU A 1 175 ? -2.061 9.657 -6.851 1.00 59.59 175 GLU A N 1
ATOM 1304 C CA . GLU A 1 175 ? -1.593 10.988 -7.258 1.00 59.59 175 GLU A CA 1
ATOM 1305 C C . GLU A 1 175 ? -0.096 11.208 -7.012 1.00 59.59 175 GLU A C 1
ATOM 1307 O O . GLU A 1 175 ? 0.584 11.879 -7.794 1.00 59.59 175 GLU A O 1
ATOM 1312 N N . ILE A 1 176 ? 0.435 10.613 -5.941 1.00 56.78 176 ILE A N 1
ATOM 1313 C CA . ILE A 1 176 ? 1.841 10.754 -5.544 1.00 56.78 176 ILE A CA 1
ATOM 1314 C C . ILE A 1 176 ? 2.751 10.029 -6.547 1.00 56.78 176 ILE A C 1
ATOM 1316 O O . ILE A 1 176 ? 3.894 10.434 -6.767 1.00 56.78 176 ILE A O 1
ATOM 1320 N N . MET A 1 177 ? 2.237 8.982 -7.195 1.00 58.12 177 MET A N 1
ATOM 1321 C CA . MET A 1 177 ? 3.029 8.036 -7.984 1.00 58.12 177 MET A CA 1
ATOM 1322 C C . MET A 1 177 ? 2.961 8.273 -9.496 1.00 58.12 177 MET A C 1
ATOM 1324 O O . MET A 1 177 ? 3.586 7.530 -10.242 1.00 58.12 177 MET A O 1
ATOM 1328 N N . GLN A 1 178 ? 2.245 9.313 -9.954 1.00 55.88 178 GLN A N 1
ATOM 1329 C CA . GLN A 1 178 ? 2.093 9.673 -11.378 1.00 55.88 178 GLN A CA 1
ATOM 1330 C C . GLN A 1 178 ? 1.805 8.473 -12.291 1.00 55.88 178 GLN A C 1
ATOM 1332 O O . GLN A 1 178 ? 2.233 8.445 -13.450 1.00 55.88 178 GLN A O 1
ATOM 1337 N N . LEU A 1 179 ? 1.088 7.475 -11.770 1.00 58.38 179 LEU A N 1
ATOM 1338 C CA . LEU A 1 179 ? 0.710 6.312 -12.553 1.00 58.38 179 LEU A CA 1
ATOM 1339 C C . LEU A 1 179 ? -0.102 6.813 -13.741 1.00 58.38 179 LEU A C 1
ATOM 1341 O O . LEU A 1 179 ? -0.973 7.674 -13.584 1.00 58.38 179 LEU A O 1
ATOM 1345 N N . LYS A 1 180 ? 0.233 6.332 -14.944 1.00 51.88 180 LYS A N 1
ATOM 1346 C CA . LYS A 1 180 ? -0.524 6.669 -16.148 1.00 51.88 180 LYS A CA 1
ATOM 1347 C C . LYS A 1 180 ? -1.975 6.278 -15.899 1.00 51.88 180 LYS A C 1
ATOM 1349 O O . LYS A 1 180 ? -2.322 5.103 -15.945 1.00 51.88 180 LYS A O 1
ATOM 1354 N N . SER A 1 181 ? -2.805 7.285 -15.651 1.00 44.56 181 SER A N 1
ATOM 1355 C CA . SER A 1 181 ? -4.256 7.176 -15.613 1.00 44.56 181 SER A CA 1
ATOM 1356 C C . SER A 1 181 ? -4.759 7.043 -17.052 1.00 44.56 181 SER A C 1
ATOM 1358 O O . SER A 1 181 ? -5.456 7.902 -17.583 1.00 44.56 181 SER A O 1
ATOM 1360 N N . GLU A 1 182 ? -4.330 5.987 -17.746 1.00 38.12 182 GLU A N 1
ATOM 1361 C CA . GLU A 1 182 ? -5.094 5.496 -18.883 1.00 38.12 182 GLU A CA 1
ATOM 1362 C C . GLU A 1 182 ? -6.236 4.698 -18.270 1.00 38.12 182 GLU A C 1
ATOM 1364 O O . GLU A 1 182 ? -6.104 3.541 -17.882 1.00 38.12 182 GLU A O 1
ATOM 1369 N N . ALA A 1 183 ? -7.321 5.442 -18.066 1.00 42.31 183 ALA A N 1
ATOM 1370 C CA . ALA A 1 183 ? -8.614 5.041 -17.564 1.00 42.31 183 ALA A CA 1
ATOM 1371 C C . ALA A 1 183 ? -9.030 3.643 -18.039 1.00 42.31 183 ALA A C 1
ATOM 1373 O O . ALA A 1 183 ? -9.763 3.480 -19.010 1.00 42.31 183 ALA A O 1
ATOM 1374 N N . ILE A 1 184 ? -8.658 2.629 -17.270 1.00 43.72 184 ILE A N 1
ATOM 1375 C CA . ILE A 1 184 ? -9.496 1.454 -17.109 1.00 43.72 184 ILE A CA 1
ATOM 1376 C C . ILE A 1 184 ? -10.093 1.586 -15.713 1.00 43.72 184 ILE A C 1
ATOM 1378 O O . ILE A 1 184 ? -9.739 0.875 -14.776 1.00 43.72 184 ILE A O 1
ATOM 1382 N N . GLN A 1 185 ? -11.022 2.542 -15.582 1.00 53.34 185 GLN A N 1
ATOM 1383 C CA . GLN A 1 185 ? -12.063 2.486 -14.558 1.00 53.34 185 GLN A CA 1
ATOM 1384 C C . GLN A 1 185 ? -12.932 1.263 -14.873 1.00 53.34 185 GLN A C 1
ATOM 1386 O O . GLN A 1 185 ? -14.029 1.367 -15.420 1.00 53.34 185 GLN A O 1
ATOM 1391 N N . SER A 1 186 ? -12.396 0.067 -14.625 1.00 61.75 186 SER A N 1
ATOM 1392 C CA . SER A 1 186 ? -13.172 -1.155 -14.750 1.00 61.75 186 SER A CA 1
ATOM 1393 C C . SER A 1 186 ? -14.318 -1.085 -13.743 1.00 61.75 186 SER A C 1
ATOM 1395 O O . SER A 1 186 ? -14.163 -0.582 -12.626 1.00 61.75 186 SER A O 1
ATOM 1397 N N . SER A 1 187 ? -15.482 -1.615 -14.116 1.00 67.38 187 SER A N 1
ATOM 1398 C CA . SER A 1 187 ? -16.623 -1.766 -13.202 1.00 67.38 187 SER A CA 1
ATOM 1399 C C . SER A 1 187 ? -16.223 -2.450 -11.888 1.00 67.38 187 SER A C 1
ATOM 1401 O O . SER A 1 187 ? -16.765 -2.144 -10.828 1.00 67.38 187 SER A O 1
ATOM 1403 N N . HIS A 1 188 ? -15.220 -3.327 -11.955 1.00 71.81 188 HIS A N 1
ATOM 1404 C CA . HIS A 1 188 ? -14.616 -4.006 -10.820 1.00 71.81 188 HIS A CA 1
ATOM 1405 C C . HIS A 1 188 ? -13.902 -3.051 -9.844 1.00 71.81 188 HIS A C 1
ATOM 1407 O O . HIS A 1 188 ? -14.152 -3.121 -8.640 1.00 71.81 188 HIS A O 1
ATOM 1413 N N . PHE A 1 189 ? -13.078 -2.116 -10.334 1.00 76.44 189 PHE A N 1
ATOM 1414 C CA . PHE A 1 189 ? -12.427 -1.110 -9.485 1.00 76.44 189 PHE A CA 1
ATOM 1415 C C . PHE A 1 189 ? -13.450 -0.194 -8.800 1.00 76.44 189 PHE A C 1
ATOM 1417 O O . PHE A 1 189 ? -13.371 0.031 -7.591 1.00 76.44 189 PHE A O 1
ATOM 1424 N N . GLN A 1 190 ? -14.465 0.257 -9.545 1.00 79.50 190 GLN A N 1
ATOM 1425 C CA . GLN A 1 190 ? -15.543 1.078 -8.989 1.00 79.50 190 GLN A CA 1
ATOM 1426 C C . GLN A 1 190 ? -16.337 0.329 -7.904 1.00 79.50 190 GLN A C 1
ATOM 1428 O O . GLN A 1 190 ? -16.732 0.922 -6.899 1.00 79.50 190 GLN A O 1
ATOM 1433 N N . GLY A 1 191 ? -16.541 -0.982 -8.078 1.00 84.38 191 GLY A N 1
ATOM 1434 C CA . GLY A 1 191 ? -17.148 -1.850 -7.069 1.00 84.38 191 GLY A CA 1
ATOM 1435 C C . GLY A 1 191 ? -16.353 -1.869 -5.762 1.00 84.38 191 GLY A C 1
ATOM 1436 O O . GLY A 1 191 ? -16.920 -1.593 -4.704 1.00 84.38 191 GLY A O 1
ATOM 1437 N N . ARG A 1 192 ? -15.033 -2.099 -5.842 1.00 87.31 192 ARG A N 1
ATOM 1438 C CA . ARG A 1 192 ? -14.138 -2.081 -4.668 1.00 87.31 192 ARG A CA 1
ATOM 1439 C C . ARG A 1 192 ? -14.138 -0.720 -3.966 1.00 87.31 192 ARG A C 1
ATOM 1441 O O . ARG A 1 192 ? -14.218 -0.662 -2.742 1.00 87.31 192 ARG A O 1
ATOM 1448 N N . LEU A 1 193 ? -14.089 0.373 -4.730 1.00 87.94 193 LEU A N 1
ATOM 1449 C CA . LEU A 1 193 ? -14.140 1.734 -4.191 1.00 87.94 193 LEU A CA 1
ATOM 1450 C C . LEU A 1 193 ? -15.433 1.982 -3.398 1.00 87.94 193 LEU A C 1
ATOM 1452 O O . LEU A 1 193 ? -15.385 2.440 -2.256 1.00 87.94 193 LEU A O 1
ATOM 1456 N N . ASN A 1 194 ? -16.584 1.629 -3.975 1.00 90.31 194 ASN A N 1
ATOM 1457 C CA . ASN A 1 194 ? -17.884 1.776 -3.318 1.00 90.31 194 ASN A CA 1
ATOM 1458 C C . ASN A 1 194 ? -17.989 0.929 -2.039 1.00 90.31 194 ASN A C 1
ATOM 1460 O O . ASN A 1 194 ? -18.584 1.368 -1.053 1.00 90.31 194 ASN A O 1
ATOM 1464 N N . GLU A 1 1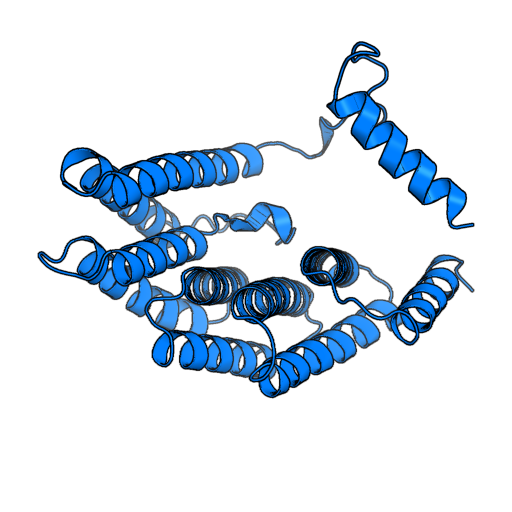95 ? -17.400 -0.267 -2.032 1.00 92.94 195 GLU A N 1
ATOM 1465 C CA . GLU A 1 195 ? -17.365 -1.141 -0.858 1.00 92.94 195 GLU A CA 1
ATOM 1466 C C . GLU A 1 195 ? -16.513 -0.550 0.279 1.00 92.94 195 GLU A C 1
ATOM 1468 O O . GLU A 1 195 ? -16.939 -0.548 1.440 1.00 92.94 195 GLU A O 1
ATOM 1473 N N . VAL A 1 196 ? -15.351 0.031 -0.048 1.00 93.50 196 VAL A N 1
ATOM 1474 C CA . VAL A 1 196 ? -14.512 0.755 0.922 1.00 93.50 196 VAL A CA 1
ATOM 1475 C C . VAL A 1 196 ? -15.248 1.973 1.478 1.00 93.50 196 VAL A C 1
ATOM 1477 O O . VAL A 1 196 ? -15.295 2.134 2.698 1.00 93.50 196 VAL A O 1
ATOM 1480 N N . ILE A 1 197 ? -15.885 2.784 0.623 1.00 92.44 197 ILE A N 1
ATOM 1481 C CA . ILE A 1 197 ? -16.688 3.943 1.053 1.00 92.44 197 ILE A CA 1
ATOM 1482 C C . ILE A 1 197 ? -17.788 3.497 2.020 1.00 92.44 197 ILE A C 1
ATOM 1484 O O . ILE A 1 197 ? -17.909 4.050 3.112 1.00 92.44 197 ILE A O 1
ATOM 1488 N N . ARG A 1 198 ? -18.547 2.454 1.662 1.00 94.44 198 ARG A N 1
ATOM 1489 C CA . ARG A 1 198 ? -19.612 1.909 2.512 1.00 94.44 198 ARG A CA 1
ATOM 1490 C C . ARG A 1 198 ? -19.074 1.449 3.867 1.00 94.44 198 ARG A C 1
ATOM 1492 O O . ARG A 1 198 ? -19.689 1.740 4.893 1.00 94.44 198 ARG A O 1
ATOM 1499 N N . THR A 1 199 ? -17.934 0.760 3.878 1.00 94.69 199 THR A N 1
ATOM 1500 C CA . THR A 1 199 ? -17.313 0.271 5.116 1.00 94.69 199 THR A CA 1
ATOM 1501 C C . THR A 1 199 ? -16.843 1.428 5.998 1.00 94.69 199 THR A C 1
ATOM 1503 O O . THR A 1 199 ? -17.120 1.426 7.196 1.00 94.69 199 THR A O 1
ATOM 1506 N N . LEU A 1 200 ? -16.208 2.455 5.419 1.00 93.19 200 LEU A N 1
ATOM 1507 C CA . LEU A 1 200 ? -15.820 3.670 6.144 1.00 93.19 200 LEU A CA 1
ATOM 1508 C C . LEU A 1 200 ? -17.040 4.366 6.754 1.00 93.19 200 LEU A C 1
ATOM 1510 O O . LEU A 1 200 ? -17.026 4.677 7.943 1.00 93.19 200 LEU A O 1
ATOM 1514 N N . THR A 1 201 ? -18.119 4.549 5.986 1.00 92.69 201 THR A N 1
ATOM 1515 C CA . THR A 1 201 ? -19.371 5.125 6.500 1.00 92.69 201 THR A CA 1
ATOM 1516 C C . THR A 1 201 ? -19.932 4.304 7.660 1.00 92.69 201 THR A C 1
ATOM 1518 O O . THR A 1 201 ? -20.310 4.873 8.681 1.00 92.69 201 THR A O 1
ATOM 1521 N N . GLN A 1 202 ? -19.931 2.972 7.555 1.00 93.12 202 GLN A N 1
ATOM 1522 C CA . GLN A 1 202 ? -20.395 2.101 8.635 1.00 93.12 202 GLN A CA 1
ATOM 1523 C C . GLN A 1 202 ? -19.543 2.247 9.904 1.00 93.12 202 GLN A C 1
ATOM 1525 O O . GLN A 1 202 ? -20.098 2.339 10.998 1.00 93.12 202 GLN A O 1
ATOM 1530 N N . VAL A 1 203 ? -18.215 2.312 9.777 1.00 91.69 203 VAL A N 1
ATOM 1531 C CA . VAL A 1 203 ? -17.313 2.555 10.914 1.00 91.69 203 VAL A CA 1
ATOM 1532 C C . VAL A 1 203 ? -17.606 3.901 11.563 1.00 91.69 203 VAL A C 1
ATOM 1534 O O . VAL A 1 203 ? -17.713 3.969 12.784 1.00 91.69 203 VAL A O 1
ATOM 1537 N N . ILE A 1 204 ? -17.784 4.955 10.764 1.00 91.81 204 ILE A N 1
ATOM 1538 C CA . ILE A 1 204 ? -18.118 6.295 11.259 1.00 91.81 204 ILE A CA 1
ATOM 1539 C C . ILE A 1 204 ? -19.434 6.259 12.045 1.00 91.81 204 ILE A C 1
ATOM 1541 O O . ILE A 1 204 ? -19.509 6.829 13.129 1.00 91.81 204 ILE A O 1
ATOM 1545 N N . SER A 1 205 ? -20.453 5.562 11.541 1.00 89.88 205 SER A N 1
ATOM 1546 C CA . SER A 1 205 ? -21.776 5.526 12.171 1.00 89.88 205 SER A CA 1
ATOM 1547 C C . SER A 1 205 ? -21.874 4.612 13.397 1.00 89.88 205 SER A C 1
ATOM 1549 O O . SER A 1 205 ? -22.636 4.924 14.307 1.00 89.88 205 SER A O 1
ATOM 1551 N N . VAL A 1 206 ? -21.163 3.479 13.416 1.00 86.56 206 VAL A N 1
ATOM 1552 C CA . VAL A 1 206 ? -21.420 2.384 14.376 1.00 86.56 206 VAL A CA 1
ATOM 1553 C C . VAL A 1 206 ? -20.281 2.174 15.377 1.00 86.56 206 VAL A C 1
ATOM 1555 O O . VAL A 1 206 ? -20.516 1.652 16.467 1.00 86.56 206 VAL A O 1
ATOM 1558 N N . SER A 1 207 ? -19.044 2.558 15.050 1.00 83.81 207 SER A N 1
ATOM 1559 C CA . SER A 1 207 ? -17.912 2.341 15.957 1.00 83.81 207 SER A CA 1
ATOM 1560 C C . SER A 1 207 ? -18.060 3.169 17.235 1.00 83.81 207 SER A C 1
ATOM 1562 O O . SER A 1 207 ? -18.168 4.386 17.177 1.00 83.81 207 SER A O 1
ATOM 1564 N N . GLY A 1 208 ? -17.966 2.531 18.403 1.00 82.88 208 GLY A N 1
ATOM 1565 C CA . GLY A 1 208 ? -17.872 3.236 19.690 1.00 82.88 208 GLY A CA 1
ATOM 1566 C C . GLY A 1 208 ? -16.480 3.812 19.986 1.00 82.88 208 GLY A C 1
ATOM 1567 O O . GLY A 1 208 ? -16.280 4.455 21.014 1.00 82.88 208 GLY A O 1
ATOM 1568 N N . VAL A 1 209 ? -15.493 3.563 19.118 1.00 87.94 209 VAL A N 1
ATOM 1569 C CA . VAL A 1 209 ? -14.102 3.991 19.311 1.00 87.94 209 VAL A CA 1
ATOM 1570 C C . VAL A 1 209 ? -13.842 5.271 18.520 1.00 87.94 209 VAL A C 1
ATOM 1572 O O . VAL A 1 209 ? -13.665 5.220 17.301 1.00 87.94 209 VAL A O 1
ATOM 1575 N N . ILE A 1 210 ? -13.738 6.403 19.228 1.00 88.25 210 ILE A N 1
ATOM 1576 C CA . ILE A 1 210 ? -13.511 7.741 18.642 1.00 88.25 210 ILE A CA 1
ATOM 1577 C C . ILE A 1 210 ? -12.282 7.750 17.726 1.00 88.25 210 ILE A C 1
ATOM 1579 O O . ILE A 1 210 ? -12.331 8.281 16.621 1.00 88.25 210 ILE A O 1
ATOM 1583 N N . GLY A 1 211 ? -11.184 7.108 18.143 1.00 87.06 211 GLY A N 1
ATOM 1584 C CA . GLY A 1 211 ? -9.968 7.026 17.331 1.00 87.06 211 GLY A CA 1
ATOM 1585 C C . GLY A 1 211 ? -10.200 6.365 15.968 1.00 87.06 211 GLY A C 1
ATOM 1586 O O . GLY A 1 211 ? -9.656 6.823 14.967 1.00 87.06 211 GLY A O 1
ATOM 1587 N N . LEU A 1 212 ? -11.047 5.335 15.906 1.00 87.88 212 LEU A N 1
ATOM 1588 C CA . LEU A 1 212 ? -11.370 4.637 14.663 1.00 87.88 212 LEU A CA 1
ATOM 1589 C C . LEU A 1 212 ? -12.303 5.476 13.777 1.00 87.88 212 LEU A C 1
ATOM 1591 O O . LEU A 1 212 ? -12.071 5.574 12.575 1.00 87.88 212 LEU A O 1
ATOM 1595 N N . GLN A 1 213 ? -13.304 6.133 14.373 1.00 90.19 213 GLN A N 1
ATOM 1596 C CA . GLN A 1 213 ? -14.219 7.030 13.657 1.00 90.19 213 GLN A CA 1
ATOM 1597 C C . GLN A 1 213 ? -13.475 8.214 13.032 1.00 90.19 213 GLN A C 1
ATOM 1599 O O . GLN A 1 213 ? -13.624 8.462 11.839 1.00 90.19 213 GLN A O 1
ATOM 1604 N N . SER A 1 214 ? -12.628 8.909 13.799 1.00 90.06 214 SER A N 1
ATOM 1605 C CA . SER A 1 214 ? -11.872 10.067 13.305 1.00 90.06 214 SER A CA 1
ATOM 1606 C C . SER A 1 214 ? -10.927 9.698 12.160 1.00 90.06 214 SER A C 1
ATOM 1608 O O . SER A 1 214 ? -10.849 10.426 11.171 1.00 90.06 214 SER A O 1
ATOM 1610 N N . ASN A 1 215 ? -10.251 8.545 12.252 1.00 92.00 215 ASN A N 1
ATOM 1611 C CA . ASN A 1 215 ? -9.417 8.041 11.157 1.00 92.00 215 ASN A CA 1
ATOM 1612 C C . ASN A 1 215 ? -10.260 7.683 9.928 1.00 92.00 215 ASN A C 1
ATOM 1614 O O . ASN A 1 215 ? -9.874 8.023 8.816 1.00 92.00 215 ASN A O 1
ATOM 1618 N N . ALA A 1 216 ? -11.424 7.053 10.110 1.00 90.31 216 ALA A N 1
ATOM 1619 C CA . ALA A 1 216 ? -12.317 6.727 9.002 1.00 90.31 216 ALA A CA 1
ATOM 1620 C C . ALA A 1 216 ? -12.854 7.984 8.289 1.00 90.31 216 ALA A C 1
ATOM 1622 O O . ALA A 1 216 ? -12.900 8.001 7.061 1.00 90.31 216 ALA A O 1
ATOM 1623 N N . VAL A 1 217 ? -13.193 9.052 9.026 1.00 90.69 217 VAL A N 1
ATOM 1624 C CA . VAL A 1 217 ? -13.585 10.350 8.439 1.00 90.69 217 VAL A CA 1
ATOM 1625 C C . VAL A 1 217 ? -12.437 10.952 7.630 1.00 90.69 217 VAL A C 1
ATOM 1627 O O . VAL A 1 217 ? -12.643 11.366 6.489 1.00 90.69 217 VAL A O 1
ATOM 1630 N N . TRP A 1 218 ? -11.227 10.984 8.198 1.00 90.38 218 TRP A N 1
ATOM 1631 C CA . TRP A 1 218 ? -10.055 11.521 7.505 1.00 90.38 218 TRP A CA 1
ATOM 1632 C C . TRP A 1 218 ? -9.739 10.732 6.229 1.00 90.38 218 TRP A C 1
ATOM 1634 O O . TRP A 1 218 ? -9.582 11.327 5.165 1.00 90.38 218 TRP A O 1
ATOM 1644 N N . LEU A 1 219 ? -9.732 9.399 6.313 1.00 90.38 219 LEU A N 1
ATOM 1645 C CA . LEU A 1 219 ? -9.494 8.511 5.176 1.00 90.38 219 LEU A CA 1
ATOM 1646 C C . LEU A 1 219 ? -10.564 8.655 4.088 1.00 90.38 219 LEU A C 1
ATOM 1648 O O . LEU A 1 219 ? -10.232 8.627 2.906 1.00 90.38 219 LEU A O 1
ATOM 1652 N N . LEU A 1 220 ? -11.832 8.843 4.466 1.00 88.31 220 LEU A N 1
ATOM 1653 C CA . LEU A 1 220 ? -12.913 9.098 3.514 1.00 88.31 220 LEU A CA 1
ATOM 1654 C C . LEU A 1 220 ? -12.700 10.424 2.771 1.00 88.31 220 LEU A C 1
ATOM 1656 O O . LEU A 1 220 ? -12.875 10.480 1.555 1.00 88.31 220 LEU A O 1
ATOM 1660 N N . GLY A 1 221 ? -12.280 11.473 3.485 1.00 85.38 221 GLY A N 1
ATOM 1661 C CA . GLY A 1 221 ? -11.915 12.755 2.881 1.00 85.38 221 GLY A CA 1
ATOM 1662 C C . GLY A 1 221 ? -10.703 12.645 1.953 1.00 85.38 221 GLY A C 1
ATOM 1663 O O . GLY A 1 221 ? -10.730 13.178 0.845 1.00 85.38 221 GLY A O 1
ATOM 1664 N N . HIS A 1 222 ? -9.672 11.907 2.369 1.00 84.81 222 HIS A N 1
ATOM 1665 C CA . HIS A 1 222 ? -8.481 11.648 1.559 1.00 84.81 222 HIS A CA 1
ATOM 1666 C C . HIS A 1 222 ? -8.823 10.891 0.268 1.00 84.81 222 HIS A C 1
ATOM 1668 O O . HIS A 1 222 ? -8.431 11.302 -0.823 1.00 84.81 222 HIS A O 1
ATOM 1674 N N . LEU A 1 223 ? -9.625 9.830 0.379 1.00 85.00 223 LEU A N 1
ATOM 1675 C CA . LEU A 1 223 ? -10.104 9.056 -0.761 1.00 85.00 223 LEU A CA 1
ATOM 1676 C C . LEU A 1 223 ? -10.933 9.920 -1.720 1.00 85.00 223 LEU A C 1
ATOM 1678 O O . LEU A 1 223 ? -10.725 9.867 -2.930 1.00 85.00 223 LEU A O 1
ATOM 1682 N N . HIS A 1 224 ? -11.822 10.762 -1.185 1.00 82.44 224 HIS A N 1
ATOM 1683 C CA . HIS A 1 224 ? -12.604 11.700 -1.986 1.00 82.44 224 HIS A CA 1
ATOM 1684 C C . HIS A 1 224 ? -11.709 12.674 -2.762 1.00 82.44 224 HIS A C 1
ATOM 1686 O O . HIS A 1 224 ? -11.884 12.830 -3.971 1.00 82.44 224 HIS A O 1
ATOM 1692 N N . LEU A 1 225 ? -10.717 13.277 -2.098 1.00 77.25 225 LEU A N 1
ATOM 1693 C CA . LEU A 1 225 ? -9.774 14.187 -2.746 1.00 77.25 225 LEU A CA 1
ATOM 1694 C C . LEU A 1 225 ? -8.998 13.487 -3.866 1.00 77.25 225 LEU A C 1
ATOM 1696 O O . LEU A 1 225 ? -8.961 14.003 -4.976 1.00 77.25 225 LEU A O 1
ATOM 1700 N N . SER A 1 226 ? -8.472 12.289 -3.607 1.00 74.69 226 SER A N 1
ATOM 1701 C CA . SER A 1 226 ? -7.740 11.487 -4.597 1.00 74.69 226 SER A CA 1
ATOM 1702 C C . SER A 1 226 ? -8.600 11.162 -5.833 1.00 74.69 226 SER A C 1
ATOM 1704 O O . SER A 1 226 ? -8.161 11.312 -6.974 1.00 74.69 226 SER A O 1
ATOM 1706 N N . THR A 1 227 ? -9.883 10.828 -5.633 1.00 71.25 227 THR A N 1
ATOM 1707 C CA . THR A 1 227 ? -10.816 10.573 -6.749 1.00 71.25 227 THR A CA 1
ATOM 1708 C C . THR A 1 227 ? -11.205 11.826 -7.542 1.00 71.25 227 THR A C 1
ATOM 1710 O O . THR A 1 227 ? -11.461 11.732 -8.742 1.00 71.25 227 THR A O 1
ATOM 1713 N N . LEU A 1 228 ? -11.260 13.002 -6.903 1.00 64.56 228 LEU A N 1
ATOM 1714 C CA . LEU A 1 228 ? -11.607 14.261 -7.571 1.00 64.56 228 LEU A CA 1
ATOM 1715 C C . LEU A 1 228 ? -10.418 14.883 -8.306 1.00 64.56 228 LEU A C 1
ATOM 1717 O O . LEU A 1 228 ? -10.573 15.349 -9.435 1.00 64.56 228 LEU A O 1
ATOM 1721 N N . SER A 1 229 ? -9.246 14.887 -7.679 1.00 53.75 229 SER A N 1
ATOM 1722 C CA . SER A 1 229 ? -8.022 15.475 -8.222 1.00 53.75 229 SER A CA 1
ATOM 1723 C C . SER A 1 229 ? -7.512 14.712 -9.457 1.00 53.75 229 SER A C 1
ATOM 1725 O O . SER A 1 229 ? -7.023 15.338 -10.399 1.00 53.75 229 SER A O 1
ATOM 1727 N N . SER A 1 230 ? -7.811 13.409 -9.571 1.00 50.75 230 SER A N 1
ATOM 1728 C CA . SER A 1 230 ? -7.661 12.621 -10.808 1.00 50.75 230 SER A CA 1
ATOM 1729 C C . SER A 1 230 ? -8.358 13.235 -12.039 1.00 50.75 230 SER A C 1
ATOM 1731 O O . SER A 1 230 ? -7.979 12.905 -13.164 1.00 50.75 230 SER A O 1
ATOM 1733 N N . ASN A 1 231 ? -9.379 14.085 -11.865 1.00 43.94 231 ASN A N 1
ATOM 1734 C CA . ASN A 1 231 ? -10.098 14.741 -12.966 1.00 43.94 231 ASN A CA 1
ATOM 1735 C C . ASN A 1 231 ? -9.551 16.140 -13.303 1.00 43.94 231 ASN A C 1
ATOM 1737 O O . ASN A 1 231 ? -10.007 16.762 -14.267 1.00 43.94 231 ASN A O 1
ATOM 1741 N N . GLN A 1 232 ? -8.582 16.661 -12.540 1.00 43.59 232 GLN A N 1
ATOM 1742 C CA . GLN A 1 232 ? -7.959 17.951 -12.823 1.00 43.59 232 GLN A CA 1
ATOM 1743 C C . GLN A 1 232 ? -6.777 17.784 -13.784 1.00 43.59 232 GLN A C 1
ATOM 1745 O O . GLN A 1 232 ? -5.691 17.324 -13.438 1.00 43.59 232 GLN A O 1
ATOM 1750 N N . SER A 1 233 ? -6.990 18.215 -15.027 1.00 42.00 233 SER A N 1
ATOM 1751 C CA . SER A 1 233 ? -5.925 18.434 -16.003 1.00 42.00 233 SER A CA 1
ATOM 1752 C C . SER A 1 233 ? -4.811 19.304 -15.397 1.00 42.00 233 SER A C 1
ATOM 1754 O O . SER A 1 233 ? -5.073 20.413 -14.930 1.00 42.00 233 SER A O 1
ATOM 1756 N N . ARG A 1 234 ? -3.548 18.852 -15.485 1.00 48.94 234 ARG A N 1
ATOM 1757 C CA . ARG A 1 234 ? -2.318 19.586 -15.090 1.00 48.94 234 ARG A CA 1
ATOM 1758 C C . ARG A 1 234 ? -2.149 20.969 -15.750 1.00 48.94 234 ARG A C 1
ATOM 1760 O O . ARG A 1 234 ? -1.173 21.661 -15.479 1.00 48.94 234 ARG A O 1
ATOM 1767 N N . THR A 1 235 ? -3.079 21.388 -16.603 1.00 42.19 235 THR A N 1
ATOM 1768 C CA . THR A 1 235 ? -3.102 22.693 -17.273 1.00 42.19 235 THR A CA 1
ATOM 1769 C C . THR A 1 235 ? -3.484 23.865 -16.364 1.00 42.19 235 THR A C 1
ATOM 1771 O O . THR A 1 235 ? -3.432 24.999 -16.826 1.00 42.19 235 THR A O 1
ATOM 1774 N N . SER A 1 236 ? -3.876 23.640 -15.103 1.00 45.62 236 SER A N 1
ATOM 1775 C CA . SER A 1 236 ? -4.334 24.711 -14.201 1.00 45.62 236 SER A CA 1
ATOM 1776 C C . SER A 1 236 ? -3.368 25.077 -13.074 1.00 45.62 236 SER A C 1
ATOM 1778 O O . SER A 1 236 ? -3.736 25.895 -12.236 1.00 45.62 236 SER A O 1
ATOM 1780 N N . VAL A 1 237 ? -2.161 24.499 -13.013 1.00 50.03 237 VAL A N 1
ATOM 1781 C CA . VAL A 1 237 ? -1.174 24.891 -11.994 1.00 50.03 237 VAL A CA 1
ATOM 1782 C C . VAL A 1 237 ? -0.436 26.137 -12.486 1.00 50.03 237 VAL A C 1
ATOM 1784 O O . VAL A 1 237 ? 0.286 26.051 -13.483 1.00 50.03 237 VAL A O 1
ATOM 1787 N N . PRO A 1 238 ? -0.590 27.297 -11.826 1.00 55.00 238 PRO A N 1
ATOM 1788 C CA . PRO A 1 238 ? 0.108 28.506 -12.232 1.00 55.00 238 PRO A CA 1
ATOM 1789 C C . PRO A 1 238 ? 1.619 28.297 -12.110 1.00 55.00 238 PRO A C 1
ATOM 1791 O O . PRO A 1 238 ? 2.109 27.765 -11.114 1.00 55.00 238 PRO A O 1
ATOM 1794 N N . THR A 1 239 ? 2.372 28.727 -13.121 1.00 55.72 239 THR A N 1
ATOM 1795 C CA . THR A 1 239 ? 3.844 28.639 -13.139 1.00 55.72 239 THR A CA 1
ATOM 1796 C C . THR A 1 239 ? 4.506 29.472 -12.040 1.00 55.72 239 THR A C 1
ATOM 1798 O O . THR A 1 239 ? 5.679 29.269 -11.735 1.00 55.72 239 THR A O 1
ATOM 1801 N N . ASP A 1 240 ? 3.758 30.402 -11.448 1.00 58.00 240 ASP A N 1
ATOM 1802 C CA . ASP A 1 240 ? 4.142 31.183 -10.283 1.00 58.00 240 ASP A CA 1
ATOM 1803 C C . ASP A 1 240 ? 2.895 31.506 -9.442 1.00 58.00 240 ASP A C 1
ATOM 1805 O O . ASP A 1 240 ? 1.796 31.693 -9.967 1.00 58.00 240 ASP A O 1
ATOM 1809 N N . TYR A 1 241 ? 3.074 31.574 -8.126 1.00 66.12 241 TYR A N 1
ATOM 1810 C CA . TYR A 1 241 ? 2.022 31.838 -7.140 1.00 66.12 241 TYR A CA 1
ATOM 1811 C C . TYR A 1 241 ? 2.057 33.289 -6.643 1.00 66.12 241 TYR A C 1
ATOM 1813 O O . TYR A 1 241 ? 1.557 33.606 -5.564 1.00 66.12 241 TYR A O 1
ATOM 1821 N N . SER A 1 242 ? 2.641 34.191 -7.436 1.00 69.56 242 SER A N 1
ATOM 1822 C CA . SER A 1 242 ? 2.718 35.633 -7.167 1.00 69.56 242 SER A CA 1
ATOM 1823 C C . SER A 1 242 ? 1.355 36.317 -7.055 1.00 69.56 242 SER A C 1
ATOM 1825 O O . SER A 1 242 ? 1.265 37.372 -6.430 1.00 69.56 242 SER A O 1
ATOM 1827 N N . TYR A 1 243 ? 0.291 35.697 -7.577 1.00 74.50 243 TYR A N 1
ATOM 1828 C CA . TYR A 1 243 ? -1.094 36.142 -7.395 1.00 74.50 243 TYR A CA 1
ATOM 1829 C C . TYR A 1 243 ? -1.607 35.978 -5.953 1.00 74.50 243 TYR A C 1
ATOM 1831 O O . TYR A 1 243 ? -2.613 36.586 -5.589 1.00 74.50 243 TYR A O 1
ATOM 1839 N N . LEU A 1 244 ? -0.949 35.161 -5.122 1.00 76.25 244 LEU A N 1
ATOM 1840 C CA . LEU A 1 244 ? -1.310 35.010 -3.716 1.00 76.25 244 LEU A CA 1
ATOM 1841 C C . LEU A 1 244 ? -0.718 36.153 -2.868 1.00 76.25 244 LEU A C 1
ATOM 1843 O O . LEU A 1 244 ? 0.390 36.617 -3.157 1.00 76.25 244 LEU A O 1
ATOM 1847 N N . PRO A 1 245 ? -1.399 36.578 -1.786 1.00 74.25 245 PRO A N 1
ATOM 1848 C CA . PRO A 1 245 ? -0.870 37.569 -0.846 1.00 74.25 245 PRO A CA 1
ATOM 1849 C C . PRO A 1 245 ? 0.497 37.161 -0.283 1.00 74.25 245 PRO A C 1
ATOM 1851 O O . PRO A 1 245 ? 0.775 35.972 -0.133 1.00 74.25 245 PRO A O 1
ATOM 1854 N N . GLU A 1 246 ? 1.339 38.126 0.094 1.00 71.50 246 GLU A N 1
ATOM 1855 C CA . GLU A 1 246 ? 2.650 37.837 0.708 1.00 71.50 246 GLU A CA 1
ATOM 1856 C C . GLU A 1 246 ? 2.542 37.091 2.046 1.00 71.50 246 GLU A C 1
ATOM 1858 O O . GLU A 1 246 ? 3.449 36.353 2.416 1.00 71.50 246 GLU A O 1
ATOM 1863 N N . SER A 1 247 ? 1.403 37.209 2.734 1.00 74.50 247 SER A N 1
ATOM 1864 C CA . SER A 1 247 ? 1.073 36.430 3.932 1.00 74.50 247 SER A CA 1
ATOM 1865 C C . SER A 1 247 ? 0.653 34.984 3.639 1.00 74.50 247 SER A C 1
ATOM 1867 O O . SER A 1 247 ? 0.418 34.210 4.567 1.00 74.50 247 SER A O 1
ATOM 1869 N N . SER A 1 248 ? 0.528 34.595 2.366 1.00 69.00 248 SER A N 1
ATOM 1870 C CA . SER A 1 248 ? 0.119 33.246 1.991 1.00 69.00 248 SER A CA 1
ATOM 1871 C C . SER A 1 248 ? 1.230 32.238 2.256 1.00 69.00 248 SER A C 1
ATOM 1873 O O . SER A 1 248 ? 2.311 32.292 1.664 1.00 69.00 248 SER A O 1
ATOM 1875 N N . PHE A 1 249 ? 0.912 31.241 3.080 1.00 65.88 249 PHE A N 1
ATOM 1876 C CA . PHE A 1 249 ? 1.789 30.107 3.351 1.00 65.88 249 PHE A CA 1
ATOM 1877 C C . PHE A 1 249 ? 2.218 29.377 2.067 1.00 65.88 249 PHE A C 1
ATOM 1879 O O . PHE A 1 249 ? 3.376 28.990 1.944 1.00 65.88 249 PHE A O 1
ATOM 1886 N N . ILE A 1 250 ? 1.325 29.244 1.079 1.00 66.88 250 ILE A N 1
ATOM 1887 C CA . ILE A 1 250 ? 1.617 28.562 -0.194 1.00 66.88 250 ILE A CA 1
ATOM 1888 C C . ILE A 1 250 ? 2.680 29.333 -0.988 1.00 66.88 250 ILE A C 1
ATOM 1890 O O . ILE A 1 250 ? 3.638 28.736 -1.480 1.00 66.88 250 ILE A O 1
ATOM 1894 N N . ARG A 1 251 ? 2.571 30.668 -1.054 1.00 69.81 251 ARG A N 1
ATOM 1895 C CA . ARG A 1 251 ? 3.572 31.523 -1.712 1.00 69.81 251 ARG A CA 1
ATOM 1896 C C . ARG A 1 251 ? 4.923 31.454 -0.997 1.00 69.81 251 ARG A C 1
ATOM 1898 O O . ARG A 1 251 ? 5.953 31.337 -1.659 1.00 69.81 251 ARG A O 1
ATOM 1905 N N . ALA A 1 252 ? 4.923 31.465 0.337 1.00 69.88 252 ALA A N 1
ATOM 1906 C CA . ALA A 1 252 ? 6.139 31.337 1.139 1.00 69.88 252 ALA A CA 1
ATOM 1907 C C . ALA A 1 252 ? 6.816 29.964 0.967 1.00 69.88 252 ALA A C 1
ATOM 1909 O O . ALA A 1 252 ? 8.026 29.897 0.747 1.00 69.88 252 ALA A O 1
ATOM 1910 N N . ALA A 1 253 ? 6.043 28.875 0.998 1.00 64.75 253 ALA A N 1
ATOM 1911 C CA . ALA A 1 253 ? 6.542 27.514 0.813 1.00 64.75 253 ALA A CA 1
ATOM 1912 C C . ALA A 1 253 ? 7.146 27.318 -0.586 1.00 64.75 253 ALA A C 1
ATOM 1914 O O . ALA A 1 253 ? 8.254 26.802 -0.723 1.00 64.75 253 ALA A O 1
ATOM 1915 N N . ILE A 1 254 ? 6.472 27.794 -1.635 1.00 68.00 254 ILE A N 1
ATOM 1916 C CA . ILE A 1 254 ? 6.973 27.693 -3.012 1.00 68.00 254 ILE A CA 1
ATOM 1917 C C . ILE A 1 254 ? 8.199 28.584 -3.224 1.00 68.00 254 ILE A C 1
ATOM 1919 O O . ILE A 1 254 ? 9.183 28.137 -3.814 1.00 68.00 254 ILE A O 1
ATOM 1923 N N . GLY A 1 255 ? 8.198 29.804 -2.679 1.00 65.69 255 GLY A N 1
ATOM 1924 C CA . GLY A 1 255 ? 9.373 30.675 -2.675 1.00 65.69 255 GLY A CA 1
ATOM 1925 C C . GLY A 1 255 ? 10.580 30.020 -1.997 1.00 65.69 255 GLY A C 1
ATOM 1926 O O . GLY A 1 255 ? 11.697 30.095 -2.519 1.00 65.69 255 GLY A O 1
ATOM 1927 N N . PHE A 1 256 ? 10.356 29.309 -0.887 1.00 68.69 256 PHE A N 1
ATOM 1928 C CA . PHE A 1 256 ? 11.380 28.511 -0.216 1.00 68.69 256 PHE A CA 1
ATOM 1929 C C . PHE A 1 256 ? 11.906 27.380 -1.112 1.00 68.69 256 PHE A C 1
ATOM 1931 O O . PHE A 1 256 ? 13.120 27.277 -1.289 1.00 68.69 256 PHE A O 1
ATOM 1938 N N . PHE A 1 257 ? 11.033 26.591 -1.749 1.00 63.81 257 PHE A N 1
ATOM 1939 C CA . PHE A 1 257 ? 11.450 25.511 -2.656 1.00 63.81 257 PHE A CA 1
ATOM 1940 C C . PHE A 1 257 ? 12.217 26.023 -3.886 1.00 63.81 257 PHE A C 1
ATOM 1942 O O . PHE A 1 257 ? 13.261 25.469 -4.232 1.00 63.81 257 PHE A O 1
ATOM 1949 N N . ILE A 1 258 ? 11.766 27.115 -4.515 1.00 67.38 258 ILE A N 1
ATOM 1950 C CA . ILE A 1 258 ? 12.445 27.732 -5.669 1.00 67.38 258 ILE A CA 1
ATOM 1951 C C . ILE A 1 258 ? 13.819 28.276 -5.260 1.00 67.38 258 ILE A C 1
ATOM 1953 O O . ILE A 1 258 ? 14.808 28.098 -5.977 1.00 67.38 258 ILE A O 1
ATOM 1957 N N . THR A 1 259 ? 13.903 28.932 -4.102 1.00 67.81 259 THR A N 1
ATOM 1958 C CA . THR A 1 259 ? 15.164 29.487 -3.591 1.00 67.81 259 THR A CA 1
ATOM 1959 C C . THR A 1 259 ? 16.130 28.378 -3.176 1.00 67.81 259 THR A C 1
ATOM 1961 O O . THR A 1 259 ? 17.321 28.461 -3.482 1.00 67.81 259 THR A O 1
ATOM 1964 N N . GLY A 1 260 ? 15.624 27.312 -2.550 1.00 51.56 260 GLY A N 1
ATOM 1965 C CA . GLY A 1 260 ? 16.385 26.104 -2.234 1.00 51.56 260 GLY A CA 1
ATOM 1966 C C . GLY A 1 260 ? 16.941 25.428 -3.489 1.00 51.56 260 GLY A C 1
ATOM 1967 O O . GLY A 1 260 ? 18.126 25.105 -3.533 1.00 51.56 260 GLY A O 1
ATOM 1968 N N . GLY A 1 261 ? 16.138 25.326 -4.553 1.00 48.19 261 GLY A N 1
ATOM 1969 C CA . GLY A 1 261 ? 16.574 24.790 -5.847 1.00 48.19 261 GLY A CA 1
ATOM 1970 C C . GLY A 1 261 ? 17.643 25.639 -6.549 1.00 48.19 261 GLY A C 1
ATOM 1971 O O . GLY A 1 261 ? 18.513 25.098 -7.229 1.00 48.19 261 GLY A O 1
ATOM 1972 N N . LYS A 1 262 ? 17.637 26.967 -6.355 1.00 52.25 262 LYS A N 1
ATOM 1973 C CA . LYS A 1 262 ? 18.655 27.878 -6.915 1.00 52.25 262 LYS A CA 1
ATOM 1974 C C . LYS A 1 262 ? 19.984 27.851 -6.153 1.00 52.25 262 LYS A C 1
ATOM 1976 O O . LYS A 1 262 ? 21.024 28.042 -6.776 1.00 52.25 262 LYS A O 1
ATOM 1981 N N . LYS A 1 263 ? 19.961 27.601 -4.839 1.00 47.94 263 LYS A N 1
ATOM 1982 C CA . LYS A 1 263 ? 21.164 27.525 -3.984 1.00 47.94 263 LYS A CA 1
ATOM 1983 C C . LYS A 1 263 ? 21.938 26.204 -4.105 1.00 47.94 263 LYS A C 1
ATOM 1985 O O . LYS A 1 263 ? 23.019 26.095 -3.542 1.00 47.94 263 LYS A O 1
ATOM 1990 N N . GLY A 1 264 ? 21.407 25.223 -4.838 1.00 43.75 264 GLY A N 1
ATOM 1991 C CA . GLY A 1 264 ? 22.080 23.955 -5.143 1.00 43.75 264 GLY A CA 1
ATOM 1992 C C . GLY A 1 264 ? 22.936 23.950 -6.419 1.00 43.75 264 GLY A C 1
ATOM 1993 O O . GLY A 1 264 ? 23.354 22.869 -6.839 1.00 43.75 264 GLY A O 1
ATOM 1994 N N . LYS A 1 265 ? 23.155 25.103 -7.071 1.00 34.41 265 LYS A N 1
ATOM 1995 C CA . LYS A 1 265 ? 24.106 25.242 -8.190 1.00 34.41 265 LYS A CA 1
ATOM 1996 C C . LYS A 1 265 ? 25.539 25.375 -7.686 1.00 34.41 265 LYS A C 1
ATOM 1998 O O . LYS A 1 265 ? 25.752 26.201 -6.777 1.00 34.41 265 LYS A O 1
#

Sequence (265 aa):
MSIHVQQYTRCHKYYSEEKQKSTGCILGVGLVLSLMSHSSQMESRVHVAASLRKLSAYLDDSGSQSRTFQEVLAYTLSCVCTSAFSAGIIEAAEAEDIMNKLRLLVENNQQTSGFALALGNIVHGLSVCGHGKAEDLGNRLLPAWIRIVLAQGSPTMLCLAALHGMVALVGSEGEIMQLKSEAIQSSHFQGRLNEVIRTLTQVISVSGVIGLQSNAVWLLGHLHLSTLSSNQSRTSVPTDYSYLPESSFIRAAIGFFITGGKKGK

InterPro domains:
  IPR016024 Armadillo-type fold [SSF48371] (28-224)
  IPR021392 Focadhesin, C-terminal domain [PF11229] (99-264)
  IPR045163 Focadhesin/RST1 [PTHR16212] (16-262)

Radius of gyration: 19.5 Å; chains: 1; bounding box: 50×50×41 Å